Protein AF-A0A2P1G3V6-F1 (afdb_monomer_lite)

pLDDT: mean 89.02, std 8.08, range [45.91, 98.12]

Structure (mmCIF, N/CA/C/O backbone):
data_AF-A0A2P1G3V6-F1
#
_entry.id   AF-A0A2P1G3V6-F1
#
loop_
_atom_site.group_PDB
_atom_site.id
_atom_site.type_symbol
_atom_site.label_atom_id
_atom_site.label_alt_id
_atom_site.label_comp_id
_atom_site.label_asym_id
_atom_site.label_entity_id
_atom_site.label_seq_id
_atom_site.pdbx_PDB_ins_code
_atom_site.Cartn_x
_atom_site.Cartn_y
_atom_site.Cartn_z
_atom_site.occupancy
_atom_site.B_iso_or_equiv
_atom_site.auth_seq_id
_atom_site.auth_comp_id
_atom_site.auth_asym_id
_atom_site.auth_atom_id
_atom_site.pdbx_PDB_model_num
ATOM 1 N N . MET A 1 1 ? 56.027 1.140 -103.037 1.00 59.03 1 MET A N 1
ATOM 2 C CA . MET A 1 1 ? 54.979 0.484 -102.219 1.00 59.03 1 MET A CA 1
ATOM 3 C C . MET A 1 1 ? 53.711 0.376 -103.054 1.00 59.03 1 MET A C 1
ATOM 5 O O . MET A 1 1 ? 53.294 1.382 -103.614 1.00 59.03 1 MET A O 1
ATOM 9 N N . ASN A 1 2 ? 53.133 -0.820 -103.207 1.00 71.44 2 ASN A N 1
ATOM 10 C CA . ASN A 1 2 ? 51.917 -0.995 -104.017 1.00 71.44 2 ASN A CA 1
ATOM 11 C C . ASN A 1 2 ? 50.700 -0.367 -103.308 1.00 71.44 2 ASN A C 1
ATOM 13 O O . ASN A 1 2 ? 50.613 -0.445 -102.085 1.00 71.44 2 ASN A O 1
ATOM 17 N N . LYS A 1 3 ? 49.736 0.209 -104.049 1.00 76.38 3 LYS A N 1
ATOM 18 C CA . LYS A 1 3 ? 48.528 0.864 -103.480 1.00 76.38 3 LYS A CA 1
ATOM 19 C C . LYS A 1 3 ? 47.815 0.010 -102.417 1.00 76.38 3 LYS A C 1
ATOM 21 O O . LYS A 1 3 ? 47.350 0.547 -101.419 1.00 76.38 3 LYS A O 1
ATOM 26 N N . LYS A 1 4 ? 47.793 -1.319 -102.592 1.00 76.62 4 LYS A N 1
ATOM 27 C CA . LYS A 1 4 ? 47.263 -2.273 -101.599 1.00 76.62 4 LYS A CA 1
ATOM 28 C C . LYS A 1 4 ? 48.031 -2.260 -100.271 1.00 76.62 4 LYS A C 1
ATOM 30 O O . LYS A 1 4 ? 47.403 -2.234 -99.224 1.00 76.62 4 LYS A O 1
ATOM 35 N N . GLN A 1 5 ? 49.365 -2.238 -100.297 1.00 77.44 5 GLN A N 1
ATOM 36 C CA . GLN A 1 5 ? 50.190 -2.208 -99.080 1.00 77.44 5 GLN A CA 1
ATOM 37 C C . GLN A 1 5 ? 50.026 -0.894 -98.306 1.00 77.44 5 GLN A C 1
ATOM 39 O O . GLN A 1 5 ? 49.957 -0.917 -97.083 1.00 77.44 5 GLN A O 1
ATOM 44 N N . PHE A 1 6 ? 49.895 0.238 -99.006 1.00 79.62 6 PHE A N 1
ATOM 45 C CA . PHE A 1 6 ? 49.638 1.532 -98.366 1.00 79.62 6 PHE A CA 1
ATOM 46 C C . PHE A 1 6 ? 48.262 1.580 -97.688 1.00 79.62 6 PHE A C 1
ATOM 48 O O . PHE A 1 6 ? 48.137 2.037 -96.558 1.00 79.62 6 PHE A O 1
ATOM 55 N N . MET A 1 7 ? 47.237 1.049 -98.360 1.00 82.69 7 MET A N 1
ATOM 56 C CA . MET A 1 7 ? 45.875 0.972 -97.831 1.00 82.69 7 MET A CA 1
ATOM 57 C C . MET A 1 7 ? 45.788 0.057 -96.600 1.00 82.69 7 MET A C 1
ATOM 59 O O . MET A 1 7 ? 45.161 0.428 -95.615 1.00 82.69 7 MET A O 1
ATOM 63 N N . ILE A 1 8 ? 46.477 -1.092 -96.620 1.00 84.81 8 ILE A N 1
ATOM 64 C CA . ILE A 1 8 ? 46.590 -1.989 -95.458 1.00 84.81 8 ILE A CA 1
ATOM 65 C C . ILE A 1 8 ? 47.252 -1.265 -94.281 1.00 84.81 8 ILE A C 1
ATOM 67 O O . ILE A 1 8 ? 46.756 -1.350 -93.164 1.00 84.81 8 ILE A O 1
ATOM 71 N N . LEU A 1 9 ? 48.326 -0.507 -94.522 1.00 85.44 9 LEU A N 1
ATOM 72 C CA . LEU A 1 9 ? 49.041 0.211 -93.466 1.00 85.44 9 LEU A CA 1
ATOM 73 C C . LEU A 1 9 ? 48.168 1.302 -92.820 1.00 85.44 9 LEU A C 1
ATOM 75 O O . LEU A 1 9 ? 48.135 1.404 -91.597 1.00 85.44 9 LEU A O 1
ATOM 79 N N . ILE A 1 10 ? 47.394 2.050 -93.615 1.00 85.88 10 ILE A N 1
ATOM 80 C CA . ILE A 1 10 ? 46.415 3.029 -93.106 1.00 85.88 10 ILE A CA 1
ATOM 81 C C . ILE A 1 10 ? 45.328 2.342 -92.269 1.00 85.88 10 ILE A C 1
ATOM 83 O O . ILE A 1 10 ? 45.012 2.811 -91.178 1.00 85.88 10 ILE A O 1
ATOM 87 N N . ILE A 1 11 ? 44.784 1.217 -92.742 1.00 86.69 11 ILE A N 1
ATOM 88 C CA . ILE A 1 11 ? 43.773 0.444 -92.006 1.00 86.69 11 ILE A CA 1
ATOM 89 C C . ILE A 1 11 ? 44.347 -0.070 -90.679 1.00 86.69 11 ILE A C 1
ATOM 91 O O . ILE A 1 11 ? 43.691 0.055 -89.649 1.00 86.69 11 ILE A O 1
ATOM 95 N N . CYS A 1 12 ? 45.579 -0.584 -90.665 1.00 87.00 12 CYS A N 1
ATOM 96 C CA . CYS A 1 12 ? 46.244 -1.026 -89.439 1.00 87.00 12 CYS A CA 1
ATOM 97 C C . CYS A 1 12 ? 46.437 0.122 -88.438 1.00 87.00 12 CYS A C 1
ATOM 99 O O . CYS A 1 12 ? 46.143 -0.055 -87.259 1.00 87.00 12 CYS A O 1
ATOM 101 N N . VAL A 1 13 ? 46.877 1.303 -88.888 1.00 87.88 13 VAL A N 1
ATOM 102 C CA . VAL A 1 13 ? 47.040 2.481 -88.015 1.00 87.88 13 VAL A CA 1
ATOM 103 C C . VAL A 1 13 ? 45.695 2.936 -87.442 1.00 87.88 13 VAL A C 1
ATOM 105 O O . VAL A 1 13 ? 45.606 3.214 -86.247 1.00 87.88 13 VAL A O 1
ATOM 108 N N . LEU A 1 14 ? 44.637 2.956 -88.258 1.00 88.94 14 LEU A N 1
ATOM 109 C CA . LEU A 1 14 ? 43.286 3.297 -87.803 1.00 88.94 14 LEU A CA 1
ATOM 110 C C . LEU A 1 14 ? 42.746 2.281 -86.790 1.00 88.94 14 LEU A C 1
ATOM 112 O O . LEU A 1 14 ? 42.188 2.685 -85.775 1.00 88.94 14 LEU A O 1
ATOM 116 N N . LEU A 1 15 ? 42.951 0.980 -87.017 1.00 90.00 15 LEU A N 1
ATOM 117 C CA . LEU A 1 15 ? 42.546 -0.070 -86.077 1.00 90.00 15 LEU A CA 1
ATOM 118 C C . LEU A 1 15 ? 43.289 0.035 -84.741 1.00 90.00 15 LEU A C 1
ATOM 120 O O . LEU A 1 15 ? 42.669 -0.110 -83.690 1.00 90.00 15 LEU A O 1
ATOM 124 N N . ILE A 1 16 ? 44.590 0.339 -84.767 1.00 90.44 16 ILE A N 1
ATOM 125 C CA . ILE A 1 16 ? 45.380 0.566 -83.550 1.00 90.44 16 ILE A CA 1
ATOM 126 C C . ILE A 1 16 ? 44.858 1.796 -82.799 1.00 90.44 16 ILE A C 1
ATOM 128 O O . ILE A 1 16 ? 44.636 1.719 -81.593 1.00 90.44 16 ILE A O 1
ATOM 132 N N . ALA A 1 17 ? 44.600 2.909 -83.491 1.00 88.75 17 ALA A N 1
ATOM 133 C CA . ALA A 1 17 ? 44.045 4.111 -82.869 1.00 88.75 17 ALA A CA 1
ATOM 134 C C . ALA A 1 17 ? 42.671 3.841 -82.224 1.00 88.75 17 ALA A C 1
ATOM 136 O O . ALA A 1 17 ? 42.420 4.260 -81.095 1.00 88.75 17 ALA A O 1
ATOM 137 N N . LEU A 1 18 ? 41.809 3.079 -82.901 1.00 91.44 18 LEU A N 1
ATOM 138 C CA . LEU A 1 18 ? 40.478 2.711 -82.411 1.00 91.44 18 LEU A CA 1
ATOM 139 C C . LEU A 1 18 ? 40.554 1.769 -81.199 1.00 91.44 18 LEU A C 1
ATOM 141 O O . LEU A 1 18 ? 39.785 1.924 -80.249 1.00 91.44 18 LEU A O 1
ATOM 145 N N . ALA A 1 19 ? 41.525 0.852 -81.182 1.00 88.44 19 ALA A N 1
ATOM 146 C CA . ALA A 1 19 ? 41.808 -0.010 -80.037 1.00 88.44 19 ALA A CA 1
ATOM 147 C C . ALA A 1 19 ? 42.327 0.784 -78.826 1.00 88.44 19 ALA A C 1
ATOM 149 O O . ALA A 1 19 ? 41.887 0.534 -77.706 1.00 88.44 19 ALA A O 1
ATOM 150 N N . VAL A 1 20 ? 43.201 1.777 -79.036 1.00 89.75 20 VAL A N 1
ATOM 151 C CA . VAL A 1 20 ? 43.707 2.654 -77.963 1.00 89.75 20 VAL A CA 1
ATOM 152 C C . VAL A 1 20 ? 42.578 3.488 -77.353 1.00 89.75 20 VAL A C 1
ATOM 154 O O . VAL A 1 20 ? 42.447 3.528 -76.132 1.00 89.75 20 VAL A O 1
ATOM 157 N N . VAL A 1 21 ? 41.723 4.104 -78.176 1.00 89.50 21 VAL A N 1
ATOM 158 C CA . VAL A 1 21 ? 40.559 4.871 -77.692 1.00 89.50 21 VAL A CA 1
ATOM 159 C C . VAL A 1 21 ? 39.588 3.967 -76.930 1.00 89.50 21 VAL A C 1
ATOM 161 O O . VAL A 1 21 ? 39.141 4.319 -75.839 1.00 89.50 21 VAL A O 1
ATOM 164 N N . SER A 1 22 ? 39.320 2.770 -77.459 1.00 87.81 22 SER A N 1
ATOM 165 C CA . SER A 1 22 ? 38.458 1.780 -76.800 1.00 87.81 22 SER A CA 1
ATOM 166 C C . SER A 1 22 ? 39.035 1.334 -75.453 1.00 87.81 22 SER A C 1
ATOM 168 O O . SER A 1 22 ? 38.303 1.239 -74.473 1.00 87.81 22 SER A O 1
ATOM 170 N N . PHE A 1 23 ? 40.352 1.128 -75.364 1.00 90.56 23 PHE A N 1
ATOM 171 C CA . PHE A 1 23 ? 41.031 0.777 -74.115 1.00 90.56 23 PHE A CA 1
ATOM 172 C C . PHE A 1 23 ? 40.944 1.894 -73.066 1.00 90.56 23 PHE A C 1
ATOM 174 O O . PHE A 1 23 ? 40.672 1.621 -71.897 1.00 90.56 23 PHE A O 1
ATOM 181 N N . VAL A 1 24 ? 41.124 3.156 -73.472 1.00 88.19 24 VAL A N 1
ATOM 182 C CA . VAL A 1 24 ? 40.957 4.316 -72.577 1.00 88.19 24 VAL A CA 1
ATOM 183 C C . VAL A 1 24 ? 39.522 4.396 -72.053 1.00 88.19 24 VAL A C 1
ATOM 185 O O . VAL A 1 24 ? 39.325 4.582 -70.851 1.00 88.19 24 VAL A O 1
ATOM 188 N N . TYR A 1 25 ? 38.528 4.183 -72.918 1.00 89.75 25 TYR A N 1
ATOM 189 C CA . TYR A 1 25 ? 37.117 4.180 -72.533 1.00 89.75 25 TYR A CA 1
ATOM 190 C C . TYR A 1 25 ? 36.774 3.031 -71.568 1.00 89.75 25 TYR A C 1
ATOM 192 O O . TYR A 1 25 ? 36.118 3.243 -70.546 1.00 89.75 25 TYR A O 1
ATOM 200 N N . ILE A 1 26 ? 37.280 1.819 -71.827 1.00 87.19 26 ILE A N 1
ATOM 201 C CA . ILE A 1 26 ? 37.132 0.660 -70.928 1.00 87.19 26 ILE A CA 1
ATOM 202 C C . ILE A 1 26 ? 37.775 0.942 -69.563 1.00 87.19 26 ILE A C 1
ATOM 204 O O . ILE A 1 26 ? 37.210 0.628 -68.518 1.00 87.19 26 ILE A O 1
ATOM 208 N N . ARG A 1 27 ? 38.949 1.580 -69.539 1.00 89.62 27 ARG A N 1
ATOM 209 C CA . ARG A 1 27 ? 39.617 1.933 -68.282 1.00 89.62 27 ARG A CA 1
ATOM 210 C C . ARG A 1 27 ? 38.824 2.968 -67.480 1.00 89.62 27 ARG A C 1
ATOM 212 O O . ARG A 1 27 ? 38.681 2.801 -66.27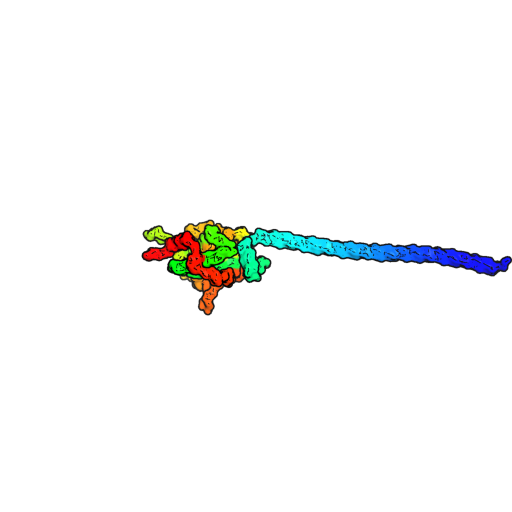4 1.00 89.62 27 ARG A O 1
ATOM 219 N N . GLN A 1 28 ? 38.302 4.010 -68.129 1.00 89.50 28 GLN A N 1
ATOM 220 C CA . GLN A 1 28 ? 37.469 5.021 -67.465 1.00 89.50 28 GLN A CA 1
ATOM 221 C C . GLN A 1 28 ? 36.165 4.429 -66.920 1.00 89.50 28 GLN A C 1
ATOM 223 O O . GLN A 1 28 ? 35.790 4.717 -65.788 1.00 89.50 28 GLN A O 1
ATOM 228 N N . THR A 1 29 ? 35.498 3.569 -67.689 1.00 89.50 29 THR A N 1
ATOM 229 C CA . THR A 1 29 ? 34.266 2.901 -67.240 1.00 89.50 29 THR A CA 1
ATOM 230 C C . THR A 1 29 ? 34.516 1.962 -66.061 1.00 89.50 29 THR A C 1
ATOM 232 O O . THR A 1 29 ? 33.745 1.987 -65.106 1.00 89.50 29 THR A O 1
ATOM 235 N N . ASN A 1 30 ? 35.621 1.210 -66.055 1.00 90.50 30 ASN A N 1
ATOM 236 C CA . ASN A 1 30 ? 35.999 0.381 -64.905 1.00 90.50 30 ASN A CA 1
ATOM 237 C C . ASN A 1 30 ? 36.246 1.211 -63.633 1.00 90.50 30 ASN A C 1
ATOM 239 O O . ASN A 1 30 ? 35.774 0.822 -62.567 1.00 90.50 30 ASN A O 1
ATOM 243 N N . LEU A 1 31 ? 36.914 2.366 -63.746 1.00 92.19 31 LEU A N 1
ATOM 244 C CA . LEU A 1 31 ? 37.128 3.276 -62.611 1.00 92.19 31 LEU A CA 1
ATOM 245 C C . LEU A 1 31 ? 35.801 3.803 -62.044 1.00 92.19 31 LEU A C 1
ATOM 247 O O . LEU A 1 31 ? 35.588 3.754 -60.836 1.00 92.19 31 LEU A O 1
ATOM 251 N N . LEU A 1 32 ? 34.874 4.225 -62.910 1.00 92.25 32 LEU A N 1
ATOM 252 C CA . LEU A 1 32 ? 33.542 4.678 -62.488 1.00 92.25 32 LEU A CA 1
ATOM 253 C C . LEU A 1 32 ? 32.736 3.562 -61.807 1.00 92.25 32 LEU A C 1
ATOM 255 O O . LEU A 1 32 ? 32.014 3.814 -60.845 1.00 92.25 32 LEU A O 1
ATOM 259 N N . ILE A 1 33 ? 32.865 2.319 -62.279 1.00 91.75 33 ILE A N 1
ATOM 260 C CA . ILE A 1 33 ? 32.217 1.157 -61.657 1.00 91.75 33 ILE A CA 1
ATOM 261 C C . ILE A 1 33 ? 32.789 0.894 -60.256 1.00 91.75 33 ILE A C 1
ATOM 263 O O . ILE A 1 33 ? 32.031 0.566 -59.343 1.00 91.75 33 ILE A O 1
ATOM 267 N N . GLU A 1 34 ? 34.104 1.018 -60.065 1.00 93.12 34 GLU A N 1
ATOM 268 C CA . GLU A 1 34 ? 34.738 0.874 -58.748 1.00 93.12 34 GLU A CA 1
ATOM 269 C C . GLU A 1 34 ? 34.303 1.980 -57.779 1.00 93.12 34 GLU A C 1
ATOM 271 O O . GLU A 1 34 ? 33.945 1.685 -56.636 1.00 93.12 34 GLU A O 1
ATOM 276 N N . GLU A 1 35 ? 34.246 3.232 -58.238 1.00 93.44 35 GLU A N 1
ATOM 277 C CA . GLU A 1 35 ? 33.738 4.354 -57.443 1.00 93.44 35 GLU A CA 1
ATOM 278 C C . GLU A 1 35 ? 32.268 4.163 -57.065 1.00 93.44 35 GLU A C 1
ATOM 280 O O . GLU A 1 35 ? 31.918 4.322 -55.897 1.00 93.44 35 GLU A O 1
ATOM 285 N N . ALA A 1 36 ? 31.418 3.728 -57.999 1.00 93.25 36 ALA A N 1
ATOM 286 C CA . ALA A 1 36 ? 30.013 3.441 -57.719 1.00 93.25 36 ALA A CA 1
ATOM 287 C C . ALA A 1 36 ? 29.844 2.332 -56.665 1.00 93.25 36 ALA A C 1
ATOM 289 O O . ALA A 1 36 ? 28.994 2.442 -55.780 1.00 93.25 36 ALA A O 1
ATOM 290 N N . ARG A 1 37 ? 30.678 1.280 -56.704 1.00 93.69 37 ARG A N 1
ATOM 291 C CA . ARG A 1 37 ? 30.687 0.242 -55.655 1.00 93.69 37 ARG A CA 1
ATOM 292 C C . ARG A 1 37 ? 31.122 0.806 -54.307 1.00 93.69 37 ARG A C 1
ATOM 294 O O . ARG A 1 37 ? 30.524 0.458 -53.294 1.00 93.69 37 ARG A O 1
ATOM 301 N N . ARG A 1 38 ? 32.142 1.668 -54.289 1.00 95.31 38 ARG A N 1
ATOM 302 C CA . ARG A 1 38 ? 32.634 2.302 -53.061 1.00 95.31 38 ARG A CA 1
ATOM 303 C C . ARG A 1 38 ? 31.595 3.241 -52.452 1.00 95.31 38 ARG A C 1
ATOM 305 O O . ARG A 1 38 ? 31.403 3.201 -51.244 1.00 95.31 38 ARG A O 1
ATOM 312 N N . ILE A 1 39 ? 30.910 4.037 -53.273 1.00 94.81 39 ILE A N 1
ATOM 313 C CA . ILE A 1 39 ? 29.811 4.908 -52.837 1.00 94.81 39 ILE A CA 1
ATOM 314 C C . ILE A 1 39 ? 28.697 4.060 -52.233 1.00 94.81 39 ILE A C 1
ATOM 316 O O . ILE A 1 39 ? 28.311 4.304 -51.097 1.00 94.81 39 ILE A O 1
ATOM 320 N N . LYS A 1 40 ? 28.261 3.004 -52.931 1.00 95.25 40 LYS A N 1
ATOM 321 C CA . LYS A 1 40 ? 27.231 2.096 -52.418 1.00 95.25 40 LYS A CA 1
ATOM 322 C C . LYS A 1 40 ? 27.622 1.474 -51.072 1.00 95.25 40 LYS A C 1
ATOM 324 O O . LYS A 1 40 ? 26.806 1.434 -50.162 1.00 95.25 40 LYS A O 1
ATOM 329 N N . TYR A 1 41 ? 28.872 1.032 -50.933 1.00 95.19 41 TYR A N 1
ATOM 330 C CA . TYR A 1 41 ? 29.387 0.500 -49.670 1.00 95.19 41 TYR A CA 1
ATOM 331 C C . TYR A 1 41 ? 29.329 1.537 -48.537 1.00 95.19 41 TYR A C 1
ATOM 333 O O . TYR A 1 41 ? 28.903 1.221 -47.431 1.00 95.19 41 TYR A O 1
ATOM 341 N N . LEU A 1 42 ? 29.725 2.784 -48.809 1.00 95.25 42 LEU A N 1
ATOM 342 C CA . LEU A 1 42 ? 29.663 3.867 -47.824 1.00 95.25 42 LEU A CA 1
ATOM 343 C C . LEU A 1 42 ? 28.219 4.239 -47.461 1.00 95.25 42 LEU A C 1
ATOM 345 O O . LEU A 1 42 ? 27.943 4.491 -46.294 1.00 95.25 42 LEU A O 1
ATOM 349 N N . GLU A 1 43 ? 27.298 4.239 -48.427 1.00 95.44 43 GLU A N 1
ATOM 350 C CA . GLU A 1 43 ? 25.865 4.441 -48.178 1.00 95.44 43 GLU A CA 1
ATOM 351 C C . GLU A 1 43 ? 25.280 3.332 -47.297 1.00 95.44 43 GLU A C 1
ATOM 353 O O . GLU A 1 43 ? 24.481 3.612 -46.406 1.00 95.44 43 GLU A O 1
ATOM 358 N N . ASP A 1 44 ? 25.679 2.077 -47.520 1.00 95.25 44 ASP A N 1
ATOM 359 C CA . ASP A 1 44 ? 25.265 0.946 -46.689 1.00 95.25 44 ASP A CA 1
ATOM 360 C C . ASP A 1 44 ? 25.779 1.096 -45.247 1.00 95.25 44 ASP A C 1
ATOM 362 O O . ASP A 1 44 ? 24.989 0.973 -44.312 1.00 95.25 44 ASP A O 1
ATOM 366 N N . GLN A 1 45 ? 27.052 1.466 -45.062 1.00 95.44 45 GLN A N 1
ATOM 367 C CA . GLN A 1 45 ? 27.618 1.728 -43.731 1.00 95.44 45 GLN A CA 1
ATOM 368 C C . GLN A 1 45 ? 26.947 2.912 -43.024 1.00 95.44 45 GLN A C 1
ATOM 370 O O . GLN A 1 45 ? 26.703 2.859 -41.818 1.00 95.44 45 GLN A O 1
ATOM 375 N N . LEU A 1 46 ? 26.634 3.983 -43.761 1.00 95.50 46 LEU A N 1
ATOM 376 C CA . LEU A 1 46 ? 25.937 5.143 -43.209 1.00 95.50 46 LEU A CA 1
ATOM 377 C C . LEU A 1 46 ? 24.531 4.752 -42.735 1.00 95.50 46 LEU A C 1
ATOM 379 O O . LEU A 1 46 ? 24.154 5.091 -41.617 1.00 95.50 46 LEU A O 1
ATOM 383 N N . ARG A 1 47 ? 23.791 3.975 -43.538 1.00 94.81 47 ARG A N 1
ATOM 384 C CA . ARG A 1 47 ? 22.463 3.462 -43.167 1.00 94.81 47 ARG A CA 1
ATOM 385 C C . ARG A 1 47 ? 22.501 2.572 -41.930 1.00 94.81 47 ARG A C 1
ATOM 387 O O . ARG A 1 47 ? 21.595 2.644 -41.106 1.00 94.81 47 ARG A O 1
ATOM 394 N N . GLU A 1 48 ? 23.511 1.718 -41.812 1.00 94.56 48 GLU A N 1
ATOM 395 C CA . GLU A 1 48 ? 23.703 0.864 -40.637 1.00 94.56 48 GLU A CA 1
ATOM 396 C C . GLU A 1 48 ? 23.990 1.707 -39.388 1.00 94.56 48 GLU A C 1
ATOM 398 O O . GLU A 1 48 ? 23.301 1.570 -38.381 1.00 94.56 48 GLU A O 1
ATOM 403 N N . THR A 1 49 ? 24.888 2.687 -39.502 1.00 94.75 49 THR A N 1
ATOM 404 C CA . THR A 1 49 ? 25.207 3.627 -38.414 1.00 94.75 49 THR A CA 1
ATOM 405 C C . THR A 1 49 ? 23.984 4.447 -37.982 1.00 94.75 49 THR A C 1
ATOM 407 O O . THR A 1 49 ? 23.760 4.672 -36.793 1.00 94.75 49 THR A O 1
ATOM 410 N N . GLU A 1 50 ? 23.166 4.907 -38.934 1.00 95.00 50 GLU A N 1
ATOM 411 C CA . GLU A 1 50 ? 21.921 5.629 -38.644 1.00 95.00 50 GLU A CA 1
ATOM 412 C C . GLU A 1 50 ? 20.899 4.746 -37.921 1.00 95.00 50 GLU A C 1
ATOM 414 O O . GLU A 1 50 ? 20.226 5.222 -37.006 1.00 95.00 50 GLU A O 1
ATOM 419 N N . ARG A 1 51 ? 20.799 3.460 -38.285 1.00 94.19 51 ARG A N 1
ATOM 420 C CA . ARG A 1 51 ? 19.938 2.497 -37.583 1.00 94.19 51 ARG A CA 1
ATOM 421 C C . ARG A 1 51 ? 20.394 2.282 -36.148 1.00 94.19 51 ARG A C 1
ATOM 423 O O . ARG A 1 51 ? 19.581 2.465 -35.249 1.00 94.19 51 ARG A O 1
ATOM 430 N N . GLU A 1 52 ? 21.673 1.989 -35.931 1.00 93.69 52 GLU A N 1
ATOM 431 C CA . GLU A 1 52 ? 22.231 1.817 -34.583 1.00 93.69 52 GLU A CA 1
ATOM 432 C C . GLU A 1 52 ? 22.002 3.064 -33.721 1.00 93.69 52 GLU A C 1
ATOM 434 O O . GLU A 1 52 ? 21.582 2.976 -32.567 1.00 93.69 52 GLU A O 1
ATOM 439 N N . LYS A 1 53 ? 22.216 4.255 -34.292 1.00 94.62 53 LYS A N 1
ATOM 440 C CA . LYS A 1 53 ? 21.963 5.517 -33.594 1.00 94.62 53 LYS A CA 1
ATOM 441 C C . LYS A 1 53 ? 20.491 5.667 -33.203 1.00 94.62 53 LYS A C 1
ATOM 443 O O . LYS A 1 53 ? 20.216 6.066 -32.072 1.00 94.62 53 LYS A O 1
ATOM 448 N N . ASN A 1 54 ? 19.565 5.348 -34.107 1.00 93.94 54 ASN A N 1
ATOM 449 C CA . ASN A 1 54 ? 18.130 5.418 -33.832 1.00 93.94 54 ASN A CA 1
ATOM 450 C C . ASN A 1 54 ? 17.714 4.417 -32.747 1.00 93.94 54 ASN A C 1
ATOM 452 O O . ASN A 1 54 ? 16.976 4.796 -31.843 1.00 93.94 54 ASN A O 1
ATOM 456 N N . GLU A 1 55 ? 18.225 3.184 -32.785 1.00 93.50 55 GLU A N 1
ATOM 457 C CA . GLU A 1 55 ? 17.959 2.162 -31.763 1.00 93.50 55 GLU A CA 1
ATOM 458 C C . GLU A 1 55 ? 18.452 2.606 -30.379 1.00 93.50 55 GLU A C 1
ATOM 460 O O . GLU A 1 55 ? 17.725 2.497 -29.390 1.00 93.50 55 GLU A O 1
ATOM 465 N N . ILE A 1 56 ? 19.655 3.185 -30.301 1.00 92.25 56 ILE A N 1
ATOM 466 C CA . ILE A 1 56 ? 20.195 3.748 -29.056 1.00 92.25 56 ILE A CA 1
ATOM 467 C C . ILE A 1 56 ? 19.337 4.922 -28.565 1.00 92.25 56 ILE A C 1
ATOM 469 O O . ILE A 1 56 ? 19.093 5.054 -27.366 1.00 92.25 56 ILE A O 1
ATOM 473 N N . GLU A 1 57 ? 18.888 5.801 -29.461 1.00 91.88 57 GLU A N 1
ATOM 474 C CA . GLU A 1 57 ? 18.057 6.955 -29.104 1.00 91.88 57 GLU A CA 1
ATOM 475 C C . GLU A 1 57 ? 16.642 6.545 -28.664 1.00 91.88 57 GLU A C 1
ATOM 477 O O . GLU A 1 57 ? 16.058 7.175 -27.781 1.00 91.88 57 GLU A O 1
ATOM 482 N N . GLU A 1 58 ? 16.079 5.485 -29.242 1.00 90.12 58 GLU A N 1
ATOM 483 C CA . GLU A 1 58 ? 14.824 4.883 -28.785 1.00 90.12 58 GLU A CA 1
ATOM 484 C C . GLU A 1 58 ? 14.975 4.212 -27.420 1.00 90.12 58 GLU A C 1
ATOM 486 O O . GLU A 1 58 ? 14.132 4.431 -26.550 1.00 90.12 58 GLU A O 1
ATOM 491 N N . ALA A 1 59 ? 16.058 3.459 -27.199 1.00 86.12 59 ALA A N 1
ATOM 492 C CA . ALA A 1 59 ? 16.357 2.859 -25.902 1.00 86.12 59 ALA A CA 1
ATOM 493 C C . ALA A 1 59 ? 16.496 3.932 -24.812 1.00 86.12 59 ALA A C 1
ATOM 495 O O . ALA A 1 59 ? 15.818 3.851 -23.794 1.00 86.12 59 ALA A O 1
ATOM 496 N N . LYS A 1 60 ? 17.256 5.005 -25.074 1.00 87.00 60 LYS A N 1
ATOM 497 C CA . LYS A 1 60 ? 17.384 6.144 -24.147 1.00 87.00 60 LYS A CA 1
ATOM 498 C C . LYS A 1 60 ? 16.044 6.801 -23.834 1.00 87.00 60 LYS A C 1
ATOM 500 O O . LYS A 1 60 ? 15.741 7.038 -22.673 1.00 87.00 60 LYS A O 1
ATOM 505 N N . ARG A 1 61 ? 15.217 7.064 -24.853 1.00 83.50 61 ARG A N 1
ATOM 506 C CA . ARG A 1 61 ? 13.877 7.644 -24.653 1.00 83.50 61 ARG A CA 1
ATOM 507 C C . ARG A 1 61 ? 12.959 6.732 -23.846 1.00 83.50 61 ARG A C 1
ATOM 509 O O . ARG A 1 61 ? 12.074 7.222 -23.150 1.00 83.50 61 ARG A O 1
ATOM 516 N N . LYS A 1 62 ? 13.114 5.416 -23.983 1.00 79.69 62 LYS A N 1
ATOM 517 C CA . LYS A 1 62 ? 12.363 4.436 -23.202 1.00 79.69 62 LYS A CA 1
ATOM 518 C C . LYS A 1 62 ? 12.837 4.410 -21.751 1.00 79.69 62 LYS A C 1
ATOM 520 O O . LYS A 1 62 ? 11.992 4.472 -20.868 1.00 79.69 62 LYS A O 1
ATOM 525 N N . ASP A 1 63 ? 14.146 4.402 -21.524 1.00 76.69 63 ASP A N 1
ATOM 526 C CA . ASP A 1 63 ? 14.734 4.448 -20.183 1.00 76.69 63 ASP A CA 1
ATOM 527 C C . ASP A 1 63 ? 14.341 5.741 -19.449 1.00 76.69 63 ASP A C 1
ATOM 529 O O . ASP A 1 63 ? 13.883 5.685 -18.315 1.00 76.69 63 ASP A O 1
ATOM 533 N N . GLU A 1 64 ? 14.396 6.900 -20.118 1.00 76.62 64 GLU A N 1
ATOM 534 C CA . GLU A 1 64 ? 13.954 8.183 -19.547 1.00 76.62 64 GLU A CA 1
ATOM 535 C C . GLU A 1 64 ? 12.470 8.171 -19.149 1.00 76.62 64 GLU A C 1
ATOM 537 O O . GLU A 1 64 ? 12.100 8.697 -18.098 1.00 76.62 64 GLU A O 1
ATOM 542 N N . LYS A 1 65 ? 11.609 7.550 -19.965 1.00 75.50 65 LYS A N 1
ATOM 543 C CA . LYS A 1 65 ? 10.183 7.398 -19.643 1.00 75.50 65 LYS A CA 1
ATOM 544 C C . LYS A 1 65 ? 9.954 6.448 -18.472 1.00 75.50 65 LYS A C 1
ATOM 546 O O . LYS A 1 65 ? 9.152 6.775 -17.600 1.00 75.50 65 LYS A O 1
ATOM 551 N N . ASP A 1 66 ? 10.642 5.310 -18.443 1.00 73.69 66 ASP A N 1
ATOM 552 C CA . ASP A 1 66 ? 10.559 4.347 -17.340 1.00 73.69 66 ASP A CA 1
ATOM 553 C C . ASP A 1 66 ? 11.066 4.997 -16.023 1.00 73.69 66 ASP A C 1
ATOM 555 O O . ASP A 1 66 ? 10.469 4.806 -14.958 1.00 73.69 66 ASP A O 1
ATOM 559 N N . ASP A 1 67 ? 12.093 5.854 -16.086 1.00 73.19 67 ASP A N 1
ATOM 560 C CA . ASP A 1 67 ? 12.604 6.641 -14.954 1.00 73.19 67 ASP A CA 1
ATOM 561 C C . ASP A 1 67 ? 11.613 7.717 -1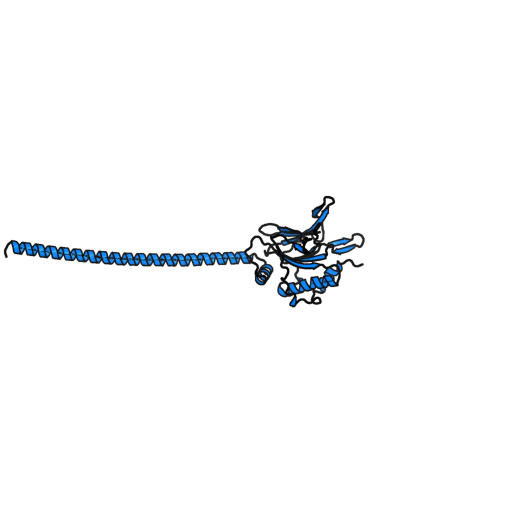4.474 1.00 73.19 67 ASP A C 1
ATOM 563 O O . ASP A 1 67 ? 11.441 7.924 -13.271 1.00 73.19 67 ASP A O 1
ATOM 567 N N . GLU A 1 68 ? 10.942 8.429 -15.381 1.00 75.31 68 GLU A N 1
ATOM 568 C CA . GLU A 1 68 ? 9.891 9.384 -15.007 1.00 75.31 68 GLU A CA 1
ATOM 569 C C . GLU A 1 68 ? 8.655 8.695 -14.419 1.00 75.31 68 GLU A C 1
ATOM 571 O O . GLU A 1 68 ? 8.061 9.195 -13.460 1.00 75.31 68 GLU A O 1
ATOM 576 N N . GLU A 1 69 ? 8.273 7.540 -14.958 1.00 72.25 69 GLU A N 1
ATOM 577 C CA . GLU A 1 69 ? 7.140 6.760 -14.471 1.00 72.25 69 GLU A CA 1
ATOM 578 C C . GLU A 1 69 ? 7.424 6.152 -13.092 1.00 72.25 69 GLU A C 1
ATOM 580 O O . GLU A 1 69 ? 6.592 6.260 -12.187 1.00 72.25 69 GLU A O 1
ATOM 585 N N . SER A 1 70 ? 8.625 5.607 -12.877 1.00 71.81 70 SER A N 1
ATOM 586 C CA . SER A 1 70 ? 9.034 5.070 -11.573 1.00 71.81 70 SER A CA 1
ATOM 587 C C . SER A 1 70 ? 9.061 6.143 -10.481 1.00 71.81 70 SER A C 1
ATOM 589 O O . SER A 1 70 ? 8.655 5.879 -9.347 1.00 71.81 70 SER A O 1
ATOM 591 N N . LYS A 1 71 ? 9.414 7.391 -10.823 1.00 82.25 71 LYS A N 1
ATOM 592 C CA . LYS A 1 71 ? 9.344 8.534 -9.898 1.00 82.25 71 LYS A CA 1
ATOM 593 C C . LYS A 1 71 ? 7.929 8.846 -9.424 1.00 82.25 71 LYS A C 1
ATOM 595 O O . LYS A 1 71 ? 7.803 9.553 -8.430 1.00 82.25 71 LYS A O 1
ATOM 600 N N . LYS A 1 72 ? 6.867 8.356 -10.069 1.00 88.56 72 LYS A N 1
ATOM 601 C CA . LYS A 1 72 ? 5.492 8.530 -9.570 1.00 88.56 72 LYS A CA 1
ATOM 602 C C . LYS A 1 72 ? 5.134 7.534 -8.472 1.00 88.56 72 LYS A C 1
ATOM 604 O O . LYS A 1 72 ? 4.207 7.788 -7.696 1.00 88.56 72 LYS A O 1
ATOM 609 N N . TYR A 1 73 ? 5.829 6.403 -8.409 1.00 91.00 73 TYR A N 1
ATOM 610 C CA . TYR A 1 73 ? 5.521 5.348 -7.459 1.00 91.00 73 TYR A CA 1
ATOM 611 C C . TYR A 1 73 ? 5.986 5.697 -6.046 1.00 91.00 73 TYR A C 1
ATOM 613 O O . TYR A 1 73 ? 6.917 6.470 -5.827 1.00 91.00 73 TYR A O 1
ATOM 621 N N . SER A 1 74 ? 5.263 5.153 -5.074 1.00 91.56 74 SER A N 1
ATOM 622 C CA . SER A 1 74 ? 5.657 5.166 -3.673 1.00 91.56 74 SER A CA 1
ATOM 623 C C . SER A 1 74 ? 6.907 4.304 -3.506 1.00 91.56 74 SER A C 1
ATOM 625 O O . SER A 1 74 ? 6.901 3.140 -3.906 1.00 91.56 74 SER A O 1
ATOM 627 N N . ASP A 1 75 ? 7.956 4.844 -2.883 1.00 91.69 75 ASP A N 1
ATOM 628 C CA . ASP A 1 75 ? 9.217 4.119 -2.661 1.00 91.69 75 ASP A CA 1
ATOM 629 C C . ASP A 1 75 ? 8.986 2.838 -1.844 1.00 91.69 75 ASP A C 1
ATOM 631 O O . ASP A 1 75 ? 9.551 1.785 -2.132 1.00 91.69 75 ASP A O 1
ATOM 635 N N . LEU A 1 76 ? 8.061 2.904 -0.881 1.00 92.31 76 LEU A N 1
ATOM 636 C CA . LEU A 1 76 ? 7.613 1.759 -0.093 1.00 92.31 76 LEU A CA 1
ATOM 637 C C . LEU A 1 76 ? 6.934 0.688 -0.960 1.00 92.31 76 LEU A C 1
ATOM 639 O O . LEU A 1 76 ? 7.199 -0.502 -0.799 1.00 92.31 76 LEU A O 1
ATOM 643 N N . TYR A 1 77 ? 6.064 1.100 -1.885 1.00 93.00 77 TYR A N 1
ATOM 644 C CA . TYR A 1 77 ? 5.396 0.164 -2.790 1.00 93.00 77 TYR A CA 1
ATOM 645 C C . TYR A 1 77 ? 6.409 -0.529 -3.705 1.00 93.00 77 TYR A C 1
ATOM 647 O O . TYR A 1 77 ? 6.313 -1.737 -3.904 1.00 93.00 77 TYR A O 1
ATOM 655 N N . VAL A 1 78 ? 7.391 0.220 -4.223 1.00 92.00 78 VAL A N 1
ATOM 656 C CA . VAL A 1 78 ? 8.484 -0.314 -5.051 1.00 92.00 78 VAL A CA 1
ATOM 657 C C . VAL A 1 78 ? 9.303 -1.339 -4.271 1.00 92.00 78 VAL A C 1
ATOM 659 O O . VAL A 1 78 ? 9.424 -2.478 -4.714 1.00 92.00 78 VAL A O 1
ATOM 662 N N . ALA A 1 79 ? 9.765 -0.989 -3.067 1.00 90.69 79 ALA A N 1
ATOM 663 C CA . ALA A 1 79 ? 10.554 -1.890 -2.229 1.00 90.69 79 ALA A CA 1
ATOM 664 C C . ALA A 1 79 ? 9.810 -3.197 -1.896 1.00 90.69 79 ALA A C 1
ATOM 666 O O . ALA A 1 79 ? 10.395 -4.283 -1.921 1.00 90.69 79 ALA A O 1
ATOM 667 N N . MET A 1 80 ? 8.508 -3.111 -1.607 1.00 91.62 80 MET A N 1
ATOM 668 C CA . MET A 1 80 ? 7.689 -4.298 -1.364 1.00 91.62 80 MET A CA 1
ATOM 669 C C . MET A 1 80 ? 7.447 -5.111 -2.635 1.00 91.62 80 MET A C 1
ATOM 671 O O . MET A 1 80 ? 7.514 -6.339 -2.585 1.00 91.62 80 MET A O 1
ATOM 675 N N . ALA A 1 81 ? 7.189 -4.458 -3.769 1.00 91.38 81 ALA A N 1
ATOM 676 C CA . ALA A 1 81 ? 6.984 -5.143 -5.039 1.00 91.38 81 ALA A CA 1
ATOM 677 C C . ALA A 1 81 ? 8.225 -5.942 -5.447 1.00 91.38 81 ALA A C 1
ATOM 679 O O . ALA A 1 81 ? 8.097 -7.120 -5.776 1.00 91.38 81 ALA A O 1
ATOM 680 N N . ASP A 1 82 ? 9.412 -5.347 -5.326 1.00 89.44 82 ASP A N 1
ATOM 681 C CA . ASP A 1 82 ? 10.682 -6.001 -5.639 1.00 89.44 82 ASP A CA 1
ATOM 682 C C . ASP A 1 82 ? 10.907 -7.240 -4.766 1.00 89.44 82 ASP A C 1
ATOM 684 O O . ASP A 1 82 ? 11.212 -8.321 -5.274 1.00 89.44 82 ASP A O 1
ATOM 688 N N . LYS A 1 83 ? 10.684 -7.124 -3.450 1.00 87.88 83 LYS A N 1
ATOM 689 C CA . LYS A 1 83 ? 10.848 -8.250 -2.518 1.00 87.88 83 LYS A CA 1
ATOM 690 C C . LYS A 1 83 ? 9.839 -9.376 -2.750 1.00 87.88 83 LYS A C 1
ATOM 692 O O . LYS A 1 83 ? 10.160 -10.539 -2.512 1.00 87.88 83 LYS A O 1
ATOM 697 N N . LEU A 1 84 ? 8.636 -9.044 -3.213 1.00 88.19 84 LE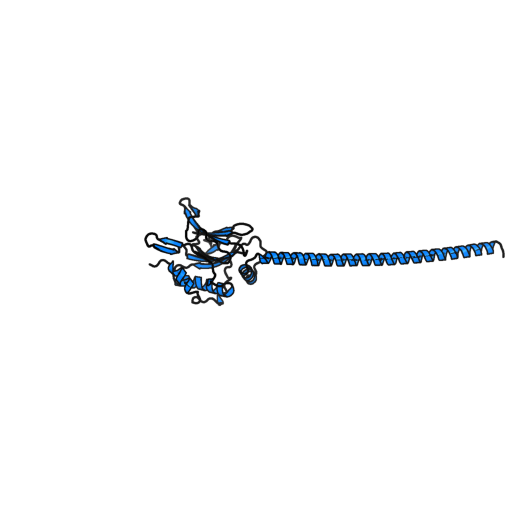U A N 1
ATOM 698 C CA . LEU A 1 84 ? 7.569 -10.006 -3.495 1.00 88.19 84 LEU A CA 1
ATOM 699 C C . LEU A 1 84 ? 7.580 -10.521 -4.946 1.00 88.19 84 LEU A C 1
ATOM 701 O O . LEU A 1 84 ? 6.766 -11.378 -5.285 1.00 88.19 84 LEU A O 1
ATOM 705 N N . GLY A 1 85 ? 8.472 -10.016 -5.807 1.00 88.31 85 GLY A N 1
ATOM 706 C CA . GLY A 1 85 ? 8.507 -10.360 -7.232 1.00 88.31 85 GLY A CA 1
ATOM 707 C C . GLY A 1 85 ? 7.280 -9.871 -8.014 1.00 88.31 85 GLY A C 1
ATOM 708 O O . GLY A 1 85 ? 6.882 -10.487 -9.003 1.00 88.31 85 GLY A O 1
ATOM 709 N N . ILE A 1 86 ? 6.648 -8.786 -7.563 1.00 88.75 86 ILE A N 1
ATOM 710 C CA . ILE A 1 86 ? 5.451 -8.197 -8.169 1.00 88.75 86 ILE A CA 1
ATOM 711 C C . ILE A 1 86 ? 5.856 -7.195 -9.257 1.00 88.75 86 ILE A C 1
ATOM 713 O O . ILE A 1 86 ? 6.694 -6.324 -9.047 1.00 88.75 86 ILE A O 1
ATOM 717 N N . SER A 1 87 ? 5.204 -7.261 -10.421 1.00 84.88 87 SER A N 1
ATOM 718 C CA . SER A 1 87 ? 5.442 -6.294 -11.498 1.00 84.88 87 SER A CA 1
ATOM 719 C C . SER A 1 87 ? 4.832 -4.921 -11.196 1.00 84.88 87 SER A C 1
ATOM 721 O O . SER A 1 87 ? 3.622 -4.797 -10.985 1.00 84.88 87 SER A O 1
ATOM 723 N N . LEU A 1 88 ? 5.657 -3.873 -11.283 1.00 83.25 88 LEU A N 1
ATOM 724 C CA . LEU A 1 88 ? 5.240 -2.469 -11.165 1.00 83.25 88 LEU A CA 1
ATOM 725 C C . LEU A 1 88 ? 4.435 -1.965 -12.375 1.00 83.25 88 LEU A C 1
ATOM 727 O O . LEU A 1 88 ? 3.617 -1.054 -12.238 1.00 83.25 88 LEU A O 1
ATOM 731 N N . LYS A 1 89 ? 4.625 -2.588 -13.546 1.00 78.00 89 LYS A N 1
ATOM 732 C CA . LYS A 1 89 ? 4.024 -2.180 -14.832 1.00 78.00 89 LYS A CA 1
ATOM 733 C C . LYS A 1 89 ? 2.551 -2.574 -14.977 1.00 78.00 89 LYS A C 1
ATOM 735 O O . LYS A 1 89 ? 1.939 -2.346 -16.011 1.00 78.00 89 LYS A O 1
ATOM 740 N N . SER A 1 90 ? 1.969 -3.205 -13.959 1.00 78.75 90 SER A N 1
ATOM 741 C CA . SER A 1 90 ? 0.538 -3.489 -13.956 1.00 78.75 90 SER A CA 1
ATOM 742 C C . SER A 1 90 ? -0.247 -2.216 -13.636 1.00 78.75 90 SER A C 1
ATOM 744 O O . SER A 1 90 ? -0.412 -1.862 -12.465 1.00 78.75 90 SER A O 1
ATOM 746 N N . ASP A 1 91 ? -0.795 -1.569 -14.661 1.00 70.75 91 ASP A N 1
ATOM 747 C CA . ASP A 1 91 ? -1.640 -0.368 -14.528 1.00 70.75 91 ASP A CA 1
ATOM 748 C C . ASP A 1 91 ? -2.942 -0.634 -13.766 1.00 70.75 91 ASP A C 1
ATOM 750 O O . ASP A 1 91 ? -3.510 0.256 -13.140 1.00 70.75 91 ASP A O 1
ATOM 754 N N . ARG A 1 92 ? -3.407 -1.889 -13.759 1.00 85.31 92 ARG A N 1
ATOM 755 C CA . ARG A 1 92 ? -4.619 -2.279 -13.028 1.00 85.31 92 ARG A CA 1
ATOM 756 C C . ARG A 1 92 ? -4.438 -2.214 -11.510 1.00 85.31 92 ARG A C 1
ATOM 758 O O . ARG A 1 92 ? -5.412 -2.037 -10.785 1.00 85.31 92 ARG A O 1
ATOM 765 N N . LYS A 1 93 ? -3.215 -2.415 -11.016 1.00 91.12 93 LYS A N 1
ATOM 766 C CA . LYS A 1 93 ? -2.952 -2.575 -9.583 1.00 91.12 93 LYS A CA 1
ATOM 767 C C . LYS A 1 93 ? -2.674 -1.216 -8.965 1.00 91.12 93 LYS A C 1
ATOM 769 O O . LYS A 1 93 ? -1.841 -0.473 -9.466 1.00 91.12 93 LYS A O 1
ATOM 774 N N . LYS A 1 94 ? -3.372 -0.905 -7.877 1.00 92.06 94 LYS A N 1
ATOM 775 C CA . LYS A 1 94 ? -3.403 0.426 -7.259 1.00 92.06 94 LYS A CA 1
ATOM 776 C C . LYS A 1 94 ? -2.877 0.453 -5.835 1.00 92.06 94 LYS A C 1
ATOM 778 O O . LYS A 1 94 ? -2.463 1.511 -5.370 1.00 92.06 94 LYS A O 1
ATOM 783 N N . ALA A 1 95 ? -2.883 -0.684 -5.144 1.00 95.19 95 ALA A N 1
ATOM 784 C CA . ALA A 1 95 ? -2.401 -0.775 -3.773 1.00 95.19 95 ALA A CA 1
ATOM 785 C C . ALA A 1 95 ? -1.990 -2.196 -3.383 1.00 95.19 95 ALA A C 1
ATOM 787 O O . ALA A 1 95 ? -2.305 -3.169 -4.073 1.00 95.19 95 ALA A O 1
ATOM 788 N N . MET A 1 96 ? -1.295 -2.289 -2.255 1.00 95.50 96 MET A N 1
ATOM 789 C CA . MET A 1 96 ? -1.099 -3.519 -1.495 1.00 95.50 96 MET A CA 1
ATOM 790 C C . MET A 1 96 ? -1.824 -3.397 -0.156 1.00 95.50 96 MET A C 1
ATOM 792 O O . MET A 1 96 ? -1.892 -2.308 0.417 1.00 95.50 96 MET A O 1
ATOM 796 N N . VAL A 1 97 ? -2.343 -4.515 0.339 1.00 95.94 97 VAL A N 1
ATOM 797 C CA . VAL A 1 97 ? -2.911 -4.634 1.682 1.00 95.94 97 VAL A CA 1
ATOM 798 C C . VAL A 1 97 ? -2.152 -5.717 2.428 1.00 95.94 97 VAL A C 1
ATOM 800 O O . VAL A 1 97 ? -2.099 -6.856 1.962 1.00 95.94 97 VAL A O 1
ATOM 803 N N . VAL A 1 98 ? -1.573 -5.353 3.574 1.00 94.75 98 VAL A N 1
ATOM 804 C CA . VAL A 1 98 ? -0.914 -6.277 4.507 1.00 94.75 98 VAL A CA 1
ATOM 805 C C . VAL A 1 98 ? -1.891 -6.578 5.645 1.00 94.75 98 VAL A C 1
ATOM 807 O O . VAL A 1 98 ? -2.107 -5.702 6.487 1.00 94.75 98 VAL A O 1
ATOM 810 N N . PRO A 1 99 ? -2.496 -7.776 5.704 1.00 93.25 99 PRO A N 1
ATOM 811 C CA . PRO A 1 99 ? -3.363 -8.150 6.817 1.00 93.25 99 PRO A CA 1
ATOM 812 C C . PRO A 1 99 ? -2.536 -8.360 8.090 1.00 93.25 99 PRO A C 1
ATOM 814 O O . PRO A 1 99 ? -1.544 -9.091 8.071 1.00 93.25 99 PRO A O 1
ATOM 817 N N . LEU A 1 100 ? -2.945 -7.744 9.200 1.00 93.75 100 LEU A N 1
ATOM 818 C CA . LEU A 1 100 ? -2.326 -7.934 10.519 1.00 93.75 100 LEU A CA 1
ATOM 819 C C . LEU A 1 100 ? -3.172 -8.862 11.410 1.00 93.75 100 LEU A C 1
ATOM 821 O O . LEU A 1 100 ? -2.630 -9.569 12.264 1.00 93.75 100 LEU A O 1
ATOM 825 N N . GLY A 1 101 ? -4.474 -8.943 11.136 1.00 91.62 101 GLY A N 1
ATOM 826 C CA . GLY A 1 101 ? -5.440 -9.792 11.831 1.00 91.62 101 GLY A CA 1
ATOM 827 C C . GLY A 1 101 ? -6.308 -9.002 12.804 1.00 91.62 101 GLY A C 1
ATOM 828 O O . GLY A 1 101 ? -6.317 -7.769 12.781 1.00 91.62 101 GLY A O 1
ATOM 829 N N . SER A 1 102 ? -7.014 -9.736 13.655 1.00 91.75 102 SER A N 1
ATOM 830 C CA . SER A 1 102 ? -8.031 -9.192 14.546 1.00 91.75 102 SER A CA 1
ATOM 831 C C . SER A 1 102 ? -7.475 -8.889 15.940 1.00 91.75 102 SER A C 1
ATOM 833 O O . SER A 1 102 ? -6.663 -9.656 16.460 1.00 91.75 102 SER A O 1
ATOM 835 N N . ALA A 1 103 ? -7.954 -7.820 16.576 1.00 93.25 103 ALA A N 1
ATOM 836 C CA . ALA A 1 103 ? -7.735 -7.552 17.992 1.00 93.25 103 ALA A CA 1
ATOM 837 C C . ALA A 1 103 ? -9.035 -7.171 18.706 1.00 93.25 103 ALA A C 1
ATOM 839 O O . ALA A 1 103 ? -9.753 -6.267 18.286 1.00 93.25 103 ALA A O 1
ATOM 840 N N . TYR A 1 104 ? -9.305 -7.865 19.809 1.00 89.50 104 TYR A N 1
ATOM 841 C CA . TYR A 1 104 ? -10.480 -7.678 20.667 1.00 89.50 104 TYR A CA 1
ATOM 842 C C . TYR A 1 104 ? -10.126 -7.666 22.164 1.00 89.50 104 TYR A C 1
ATOM 844 O O . TYR A 1 104 ? -10.974 -7.367 23.000 1.00 89.50 104 TYR A O 1
ATOM 852 N N . ASP A 1 105 ? -8.872 -7.967 22.507 1.00 92.00 105 ASP A N 1
ATOM 853 C CA . ASP A 1 105 ? -8.309 -7.888 23.852 1.00 92.00 105 ASP A CA 1
ATOM 854 C C . ASP A 1 105 ? -6.821 -7.481 23.814 1.00 92.00 105 ASP A C 1
ATOM 856 O O . ASP A 1 105 ? -6.216 -7.308 22.753 1.00 92.00 105 ASP A O 1
ATOM 860 N N . GLU A 1 106 ? -6.209 -7.302 24.986 1.00 93.81 106 GLU A N 1
ATOM 861 C CA . GLU A 1 106 ? -4.806 -6.882 25.078 1.00 93.81 106 GLU A CA 1
ATOM 862 C C . GLU A 1 106 ? -3.827 -7.863 24.424 1.00 93.81 106 GLU A C 1
ATOM 864 O O . GLU A 1 106 ? -2.810 -7.435 23.884 1.00 93.81 106 GLU A O 1
ATOM 869 N N . GLU A 1 107 ? -4.094 -9.167 24.484 1.00 94.75 107 GLU A N 1
ATOM 870 C CA . GLU A 1 107 ? -3.182 -10.173 23.934 1.00 94.75 107 GLU A CA 1
ATOM 871 C C . GLU A 1 107 ? -3.229 -10.160 22.405 1.00 94.75 107 GLU A C 1
ATOM 873 O O . GLU A 1 107 ? -2.188 -10.073 21.754 1.00 94.75 107 GLU A O 1
ATOM 878 N N . THR A 1 108 ? -4.425 -10.135 21.824 1.00 95.50 108 THR A N 1
ATOM 879 C CA . THR A 1 108 ? -4.616 -10.036 20.372 1.00 95.50 108 THR A CA 1
ATOM 880 C C . THR A 1 108 ? -4.140 -8.695 19.811 1.00 95.50 108 THR A C 1
ATOM 882 O O . THR A 1 108 ? -3.549 -8.655 18.729 1.00 95.50 108 THR A O 1
ATOM 885 N N . LEU A 1 109 ? -4.264 -7.599 20.571 1.00 96.12 109 LEU A N 1
ATOM 886 C CA . LEU A 1 109 ? -3.673 -6.313 20.192 1.00 96.12 109 LEU A CA 1
ATOM 887 C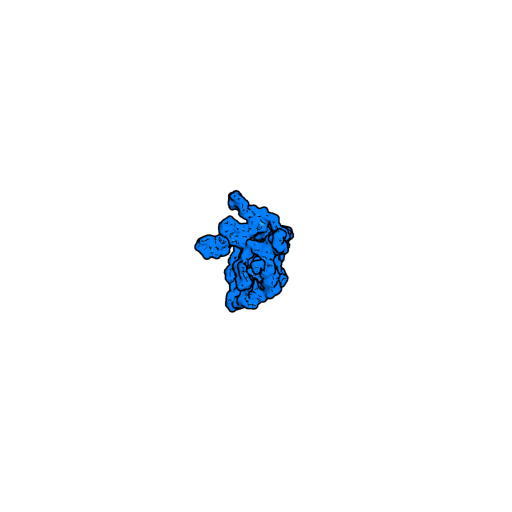 C . LEU A 1 109 ? -2.141 -6.379 20.141 1.00 96.12 109 LEU A C 1
ATOM 889 O O . LEU A 1 109 ? -1.544 -5.857 19.198 1.00 96.12 109 LEU A O 1
ATOM 893 N N . LYS A 1 110 ? -1.485 -7.046 21.103 1.00 96.69 110 LYS A N 1
ATOM 894 C CA . LYS A 1 110 ? -0.027 -7.261 21.038 1.00 96.69 110 LYS A CA 1
ATOM 895 C C . LYS A 1 110 ? 0.359 -8.034 19.786 1.00 96.69 110 LYS A C 1
ATOM 897 O O . LYS A 1 110 ? 1.305 -7.641 19.115 1.00 96.69 110 LYS A O 1
ATOM 902 N N . GLU A 1 111 ? -0.379 -9.083 19.428 1.00 96.19 111 GLU A N 1
ATOM 903 C CA . GLU A 1 111 ? -0.089 -9.865 18.221 1.00 96.19 111 GLU A CA 1
ATOM 904 C C . GLU A 1 111 ? -0.189 -9.026 16.939 1.00 96.19 111 GLU A C 1
ATOM 906 O O . GLU A 1 111 ? 0.719 -9.060 16.100 1.00 96.19 111 GLU A O 1
ATOM 911 N N . VAL A 1 112 ? -1.258 -8.233 16.802 1.00 95.81 112 VAL A N 1
ATOM 912 C CA . VAL A 1 112 ? -1.440 -7.294 15.684 1.00 95.81 112 VAL A CA 1
ATOM 913 C C . VAL A 1 112 ? -0.288 -6.291 15.625 1.00 95.81 112 VAL A C 1
ATOM 915 O O . VAL A 1 112 ? 0.321 -6.102 14.567 1.00 95.81 112 VAL A O 1
ATOM 918 N N . LEU A 1 113 ? 0.061 -5.676 16.756 1.00 96.62 113 LEU A N 1
ATOM 919 C CA . LEU A 1 113 ? 1.111 -4.660 16.808 1.00 96.62 113 LEU A CA 1
ATOM 920 C C . LEU A 1 113 ? 2.520 -5.241 16.666 1.00 96.62 113 LEU A C 1
ATOM 922 O O . LEU A 1 113 ? 3.407 -4.557 16.160 1.00 96.62 113 LEU A O 1
ATOM 926 N N . SER A 1 114 ? 2.733 -6.506 17.019 1.00 96.31 114 SER A N 1
ATOM 927 C CA . SER A 1 114 ? 3.983 -7.214 16.747 1.00 96.31 114 SER A CA 1
ATOM 928 C C . SER A 1 114 ? 4.161 -7.520 15.268 1.00 96.31 114 SER A C 1
ATOM 930 O O . SER A 1 114 ? 5.262 -7.371 14.737 1.00 96.31 114 SER A O 1
ATOM 932 N N . LYS A 1 115 ? 3.086 -7.877 14.557 1.00 95.81 115 LYS A N 1
ATOM 933 C CA . LYS A 1 115 ? 3.125 -7.998 13.090 1.00 95.81 115 LYS A CA 1
ATOM 934 C C . LYS A 1 115 ? 3.351 -6.642 12.425 1.00 95.81 115 LYS A C 1
ATOM 936 O O . LYS A 1 115 ? 4.148 -6.558 11.492 1.00 95.81 115 LYS A O 1
ATOM 941 N N . LEU A 1 116 ? 2.716 -5.582 12.934 1.00 95.62 116 LEU A N 1
ATOM 942 C CA . LEU A 1 116 ? 2.978 -4.215 12.483 1.00 95.62 116 LEU A CA 1
ATOM 943 C C . LEU A 1 116 ? 4.446 -3.840 12.698 1.00 95.62 116 LEU A C 1
ATOM 945 O O . LEU A 1 116 ? 5.073 -3.341 11.773 1.00 95.62 116 LEU A O 1
ATOM 949 N N . LYS A 1 117 ? 5.018 -4.125 13.874 1.00 94.62 117 LYS A N 1
ATOM 950 C CA . LYS A 1 117 ? 6.426 -3.840 14.180 1.00 94.62 117 LYS A CA 1
ATOM 951 C C . LYS A 1 117 ? 7.382 -4.644 13.304 1.00 94.62 117 LYS A C 1
ATOM 953 O O . LYS A 1 117 ? 8.399 -4.112 12.866 1.00 94.62 117 LYS A O 1
ATOM 958 N N . LEU A 1 118 ? 7.053 -5.904 13.022 1.00 94.06 118 LEU A N 1
ATOM 959 C CA . LEU A 1 118 ? 7.811 -6.739 12.097 1.00 94.06 118 LEU A CA 1
ATOM 960 C C . LEU A 1 118 ? 7.826 -6.119 10.695 1.00 94.06 118 LEU A C 1
ATOM 962 O O . LEU A 1 118 ? 8.903 -5.933 10.134 1.00 94.06 118 LEU A O 1
ATOM 966 N N . TRP A 1 119 ? 6.661 -5.731 10.167 1.00 93.44 119 TRP A N 1
ATOM 967 C CA . TRP A 1 119 ? 6.568 -5.020 8.889 1.00 93.44 119 TRP A CA 1
ATOM 968 C C . TRP A 1 119 ? 7.356 -3.706 8.911 1.00 93.44 119 TRP A C 1
ATOM 970 O O . TRP A 1 119 ? 8.186 -3.453 8.040 1.00 93.44 119 TRP A O 1
ATOM 980 N N . SER A 1 120 ? 7.135 -2.884 9.934 1.00 91.44 120 SER A N 1
ATOM 981 C CA . SER A 1 120 ? 7.716 -1.550 10.039 1.00 91.44 120 SER A CA 1
ATOM 982 C C . SER A 1 120 ? 9.250 -1.635 10.101 1.00 91.44 120 SER A C 1
ATOM 984 O O . SER A 1 120 ? 9.951 -0.924 9.391 1.00 91.44 120 SER A O 1
ATOM 986 N N . SER A 1 121 ? 9.799 -2.596 10.850 1.00 89.19 121 SER A N 1
ATOM 987 C CA . SER A 1 121 ? 11.252 -2.788 10.959 1.00 89.19 121 SER A CA 1
ATOM 988 C C . SER A 1 121 ? 11.963 -3.044 9.624 1.00 89.19 121 SER A C 1
ATOM 990 O O . SER A 1 121 ? 13.162 -2.793 9.519 1.00 89.19 121 SER A O 1
ATOM 992 N N . GLU A 1 122 ? 11.241 -3.533 8.614 1.00 86.31 122 GLU A N 1
ATOM 993 C CA . GLU A 1 122 ? 11.794 -3.810 7.290 1.00 86.31 122 GLU A CA 1
ATOM 994 C C . GLU A 1 122 ? 11.527 -2.691 6.279 1.00 86.31 122 GLU A C 1
ATOM 996 O O . GLU A 1 122 ? 12.298 -2.553 5.330 1.00 86.31 122 GLU A O 1
ATOM 1001 N N . TYR A 1 123 ? 10.461 -1.906 6.460 1.00 85.56 123 TYR A N 1
ATOM 1002 C CA . TYR A 1 123 ? 9.970 -1.028 5.398 1.00 85.56 123 TYR A CA 1
ATOM 1003 C C . TYR A 1 123 ? 9.616 0.407 5.811 1.00 85.56 123 TYR A C 1
ATOM 1005 O O . TYR A 1 123 ? 9.590 1.277 4.941 1.00 85.56 123 TYR A O 1
ATOM 1013 N N . TYR A 1 124 ? 9.283 0.679 7.077 1.00 85.81 124 TYR A N 1
ATOM 1014 C CA . TYR A 1 124 ? 8.671 1.959 7.459 1.00 85.81 124 TYR A CA 1
ATOM 1015 C C . TYR A 1 124 ? 8.746 2.236 8.970 1.00 85.81 124 TYR A C 1
ATOM 1017 O O . TYR A 1 124 ? 8.569 1.323 9.767 1.00 85.81 124 TYR A O 1
ATOM 1025 N N . ASP A 1 125 ? 8.937 3.480 9.416 1.00 85.69 125 ASP A N 1
ATOM 1026 C CA . ASP A 1 125 ? 8.869 3.768 10.857 1.00 85.69 125 ASP A CA 1
ATOM 1027 C C . ASP A 1 125 ? 7.416 3.695 11.357 1.00 85.69 125 ASP A C 1
ATOM 1029 O O . ASP A 1 125 ? 6.520 4.361 10.840 1.00 85.69 125 ASP A O 1
ATOM 1033 N N . VAL A 1 126 ? 7.172 2.882 12.387 1.00 83.69 126 VAL A N 1
ATOM 1034 C CA . VAL A 1 126 ? 5.841 2.730 12.992 1.00 83.69 126 VAL A CA 1
ATOM 1035 C C . VAL A 1 126 ? 5.332 4.041 13.593 1.00 83.69 126 VAL A C 1
ATOM 1037 O O . VAL A 1 126 ? 4.126 4.257 13.621 1.00 83.69 126 VAL A O 1
ATOM 1040 N N . ASN A 1 127 ? 6.224 4.934 14.025 1.00 83.06 127 ASN A N 1
ATOM 1041 C CA . ASN A 1 127 ? 5.835 6.225 14.594 1.00 83.06 127 ASN A CA 1
ATOM 1042 C C . ASN A 1 127 ? 5.273 7.192 13.544 1.00 83.06 127 ASN A C 1
ATOM 1044 O O . ASN A 1 127 ? 4.475 8.066 13.877 1.00 83.06 127 ASN A O 1
ATOM 1048 N N . ASP A 1 128 ? 5.636 6.992 12.276 1.00 89.00 128 ASP A N 1
ATOM 1049 C CA . ASP A 1 128 ? 5.193 7.812 11.148 1.00 89.00 128 ASP A CA 1
ATOM 1050 C C . ASP A 1 128 ? 3.955 7.227 10.451 1.00 89.00 128 ASP A C 1
ATOM 1052 O O . ASP A 1 128 ? 3.523 7.731 9.407 1.00 89.00 128 ASP A O 1
ATOM 1056 N N . ILE A 1 129 ? 3.397 6.119 10.961 1.00 93.62 129 ILE A N 1
ATOM 1057 C CA . ILE A 1 129 ? 2.253 5.476 10.319 1.00 93.62 129 ILE A CA 1
ATOM 1058 C C . ILE A 1 129 ? 0.977 6.281 10.566 1.00 93.62 129 ILE A C 1
ATOM 1060 O O . ILE A 1 129 ? 0.571 6.558 11.699 1.00 93.62 129 ILE A O 1
ATOM 1064 N N . ASN A 1 130 ? 0.304 6.634 9.476 1.00 95.81 130 ASN A N 1
ATOM 1065 C CA . ASN A 1 130 ? -1.009 7.255 9.557 1.00 95.81 130 ASN A CA 1
ATOM 1066 C C . ASN A 1 130 ? -2.042 6.229 10.024 1.00 95.81 130 ASN A C 1
ATOM 1068 O O . ASN A 1 130 ? -1.936 5.043 9.713 1.00 95.81 130 ASN A O 1
ATOM 1072 N N . LYS A 1 131 ? -3.065 6.689 10.745 1.00 96.50 131 LYS A N 1
ATOM 1073 C CA . LYS A 1 131 ? -4.076 5.827 11.367 1.00 96.50 131 LYS A CA 1
ATOM 1074 C C . LYS A 1 131 ? -5.478 6.269 10.968 1.00 96.50 131 LYS A C 1
ATOM 1076 O O . LYS A 1 131 ? -5.823 7.443 11.100 1.00 96.50 131 LYS A O 1
ATOM 1081 N N . LEU A 1 132 ? -6.289 5.320 10.511 1.00 97.44 132 LEU A N 1
ATOM 1082 C CA . LEU A 1 132 ? -7.724 5.481 10.286 1.00 97.44 132 LEU A CA 1
ATOM 1083 C C . LEU A 1 132 ? -8.448 4.354 11.025 1.00 97.44 132 LEU A C 1
ATOM 1085 O O . LEU A 1 132 ? -8.534 3.230 10.538 1.00 97.44 132 LEU A O 1
ATOM 1089 N N . LEU A 1 133 ? -8.921 4.653 12.231 1.00 95.62 133 LEU A N 1
ATOM 1090 C CA . LEU A 1 133 ? -9.608 3.701 13.101 1.00 95.62 133 LEU A CA 1
ATOM 1091 C C . LEU A 1 133 ? -11.095 4.064 13.131 1.00 95.62 133 LEU A C 1
ATOM 1093 O O . LEU A 1 133 ? -11.421 5.227 13.381 1.00 95.62 133 LEU A O 1
ATOM 1097 N N . VAL A 1 134 ? -11.988 3.103 12.878 1.00 93.56 134 VAL A N 1
ATOM 1098 C CA . VAL A 1 134 ? -13.433 3.327 13.042 1.00 93.56 134 VAL A CA 1
ATOM 1099 C C . VAL A 1 134 ? -13.741 3.409 14.540 1.00 93.56 134 VAL A C 1
ATOM 1101 O O . VAL A 1 134 ? -13.787 2.395 15.240 1.00 93.56 134 VAL A O 1
ATOM 1104 N N . LEU A 1 135 ? -13.903 4.636 15.033 1.00 92.81 135 LEU A N 1
ATOM 1105 C CA . LEU A 1 135 ? -14.199 4.954 16.428 1.00 92.81 135 LEU A CA 1
ATOM 1106 C C . LEU A 1 135 ? -15.621 5.509 16.556 1.00 92.81 135 LEU A C 1
ATOM 1108 O O . LEU A 1 135 ? -16.089 6.221 15.665 1.00 92.81 135 LEU A O 1
ATOM 1112 N N . ALA A 1 136 ? -16.250 5.255 17.700 1.00 90.62 136 ALA A N 1
ATOM 1113 C CA . ALA A 1 136 ? -17.482 5.911 18.127 1.00 90.62 136 ALA A CA 1
ATOM 1114 C C . ALA A 1 136 ? -17.310 6.554 19.499 1.00 90.62 136 ALA A C 1
ATOM 1116 O O . ALA A 1 136 ? -16.441 6.182 20.290 1.00 90.62 136 ALA A O 1
ATOM 1117 N N . LYS A 1 137 ? -18.167 7.538 19.772 1.00 90.06 137 LYS A N 1
ATOM 1118 C CA . LYS A 1 137 ? -18.281 8.165 21.082 1.00 90.06 137 LYS A CA 1
ATOM 1119 C C . LYS A 1 137 ? -19.517 7.620 21.786 1.00 90.06 137 LYS A C 1
ATOM 1121 O O . LYS A 1 137 ? -20.602 7.639 21.214 1.00 90.06 137 LYS A O 1
ATOM 1126 N N . ASP A 1 138 ? -19.354 7.177 23.023 1.00 85.44 138 ASP A N 1
ATOM 1127 C CA . ASP A 1 138 ? -20.483 6.976 23.924 1.00 85.44 138 ASP A CA 1
ATOM 1128 C C . ASP A 1 138 ? -20.866 8.343 24.505 1.00 85.44 138 ASP A C 1
ATOM 1130 O O . ASP A 1 138 ? -20.071 8.984 25.203 1.00 85.44 138 ASP A O 1
ATOM 1134 N N . GLU A 1 139 ? -22.053 8.841 24.161 1.00 82.19 139 GLU A N 1
ATOM 1135 C CA . GLU A 1 139 ? -22.527 10.141 24.642 1.00 82.19 139 GLU A CA 1
ATOM 1136 C C . GLU A 1 139 ? -22.819 10.135 26.148 1.00 82.19 139 GLU A C 1
ATOM 1138 O O . GLU A 1 139 ? -22.644 11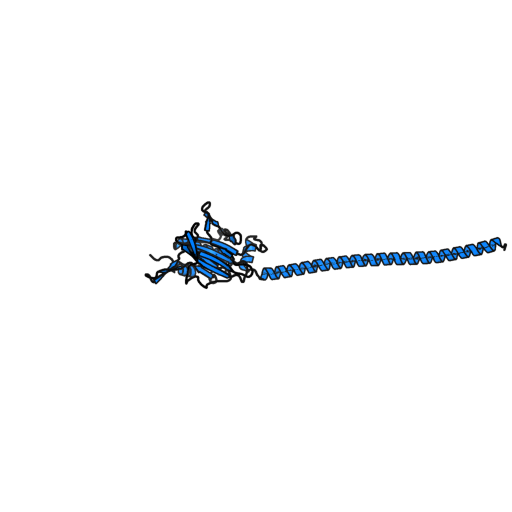.167 26.800 1.00 82.19 139 GLU A O 1
ATOM 1143 N N . GLU A 1 140 ? -23.203 8.988 26.713 1.00 80.62 140 GLU A N 1
ATOM 1144 C CA . GLU A 1 140 ? -23.551 8.850 28.129 1.00 80.62 140 GLU A CA 1
ATOM 1145 C C . GLU A 1 140 ? -22.298 8.677 28.992 1.00 80.62 140 GLU A C 1
ATOM 1147 O O . GLU A 1 140 ? -22.135 9.359 30.007 1.00 80.62 140 GLU A O 1
ATOM 1152 N N . ALA A 1 141 ? -21.379 7.803 28.571 1.00 78.69 141 ALA A N 1
ATOM 1153 C CA . ALA A 1 141 ? -20.136 7.531 29.294 1.00 78.69 141 ALA A CA 1
ATOM 1154 C C . ALA A 1 141 ? -19.013 8.539 28.982 1.00 78.69 141 ALA A C 1
ATOM 1156 O O . ALA A 1 141 ? -17.969 8.529 29.640 1.00 78.69 141 ALA A O 1
ATOM 1157 N N . ASN A 1 142 ? -19.204 9.402 27.974 1.00 82.69 142 ASN A N 1
ATOM 1158 C CA . ASN A 1 142 ? -18.206 10.337 27.444 1.00 82.69 142 ASN A CA 1
ATOM 1159 C C . ASN A 1 142 ? -16.848 9.668 27.144 1.00 82.69 142 ASN A C 1
ATOM 1161 O O . ASN A 1 142 ? -15.790 10.289 27.270 1.00 82.69 142 ASN A O 1
ATOM 1165 N N . ASN A 1 143 ? -16.875 8.397 26.744 1.00 87.19 143 ASN A N 1
ATOM 1166 C CA . ASN A 1 143 ? -15.698 7.654 26.316 1.00 87.19 143 ASN A CA 1
ATOM 1167 C C . ASN A 1 143 ? -15.701 7.497 24.785 1.00 87.19 143 ASN A C 1
ATOM 1169 O O . ASN A 1 143 ? -16.688 7.767 24.099 1.00 87.19 143 ASN A O 1
ATOM 1173 N N . THR A 1 144 ? -14.549 7.142 24.227 1.00 91.62 144 THR A N 1
ATOM 1174 C CA . THR A 1 144 ? -14.396 6.816 22.806 1.00 91.62 144 THR A CA 1
ATOM 1175 C C . THR A 1 144 ? -13.937 5.378 22.718 1.00 91.62 144 THR A C 1
ATOM 1177 O O . THR A 1 144 ? -13.029 4.993 23.452 1.00 91.62 144 THR A O 1
ATOM 1180 N N . TYR A 1 145 ? -14.550 4.599 21.836 1.00 91.19 145 TYR A N 1
ATOM 1181 C CA . TYR A 1 145 ? -14.268 3.179 21.705 1.00 91.19 145 TYR A CA 1
ATOM 1182 C C . TYR A 1 145 ? -14.110 2.768 20.244 1.00 91.19 145 TYR A C 1
ATOM 1184 O O . TYR A 1 145 ? -14.597 3.428 19.323 1.00 91.19 145 TYR A O 1
ATOM 1192 N N . LEU A 1 146 ? -13.402 1.662 20.045 1.00 91.25 146 LEU A N 1
ATOM 1193 C CA . LEU A 1 146 ? -13.176 1.051 18.747 1.00 91.25 146 LEU A CA 1
ATOM 1194 C C . LEU A 1 146 ? -14.406 0.238 18.330 1.00 91.25 146 LEU A C 1
ATOM 1196 O O . LEU A 1 146 ? -14.823 -0.678 19.034 1.00 91.25 146 LEU A O 1
ATOM 1200 N N . MET A 1 147 ? -14.979 0.554 17.169 1.00 88.81 147 MET A N 1
ATOM 1201 C CA . MET A 1 147 ? -16.131 -0.167 16.599 1.00 88.81 147 MET A CA 1
ATOM 1202 C C . MET A 1 147 ? -15.716 -1.363 15.737 1.00 88.81 147 MET A C 1
ATOM 1204 O O . MET A 1 147 ? -16.526 -1.937 15.012 1.00 88.81 147 MET A O 1
ATOM 1208 N N . ALA A 1 148 ? -14.429 -1.673 15.737 1.00 87.94 148 ALA A N 1
ATOM 1209 C CA . ALA A 1 148 ? -13.766 -2.480 14.741 1.00 87.94 148 ALA A CA 1
ATOM 1210 C C . ALA A 1 148 ? -12.732 -3.394 15.390 1.00 87.94 148 ALA A C 1
ATOM 1212 O O . ALA A 1 148 ? -12.209 -3.077 16.454 1.00 87.94 148 ALA A O 1
ATOM 1213 N N . GLN A 1 149 ? -12.430 -4.515 14.747 1.00 90.56 149 GLN A N 1
ATOM 1214 C CA . GLN A 1 149 ? -11.461 -5.472 15.272 1.00 90.56 149 GLN A CA 1
ATOM 1215 C C . GLN A 1 149 ? -10.373 -5.823 14.268 1.00 90.56 149 GLN A C 1
ATOM 1217 O O . GLN A 1 149 ? -9.339 -6.322 14.686 1.00 90.56 149 GLN A O 1
ATOM 1222 N N . GLU A 1 150 ? -10.540 -5.550 12.974 1.00 93.12 150 GLU A N 1
ATOM 1223 C CA . GLU A 1 150 ? -9.613 -6.032 11.949 1.00 93.12 150 GLU A CA 1
ATOM 1224 C C . GLU A 1 150 ? -8.621 -4.971 11.531 1.00 93.12 150 GLU A C 1
ATOM 1226 O O . GLU A 1 150 ? -9.001 -3.873 11.124 1.00 93.12 150 GLU A O 1
ATOM 1231 N N . PHE A 1 151 ? -7.343 -5.332 11.581 1.00 94.69 151 PHE A N 1
ATOM 1232 C CA . PHE A 1 151 ? -6.238 -4.437 11.293 1.00 94.69 151 PHE A CA 1
ATOM 1233 C C . PHE A 1 151 ? -5.513 -4.844 10.017 1.00 94.69 151 PHE A C 1
ATOM 1235 O O . PHE A 1 151 ? -5.165 -6.009 9.793 1.00 94.69 151 PHE A O 1
ATOM 1242 N N . TYR A 1 152 ? -5.217 -3.848 9.191 1.00 94.44 152 TYR A N 1
ATOM 1243 C CA . TYR A 1 152 ? -4.404 -4.012 7.994 1.00 94.44 152 TYR A CA 1
ATOM 1244 C C . TYR A 1 152 ? -3.690 -2.714 7.628 1.00 94.44 152 TYR A C 1
ATOM 1246 O O . TYR A 1 152 ? -4.088 -1.618 8.024 1.00 94.44 152 TYR A O 1
ATOM 1254 N N . ILE A 1 153 ? -2.624 -2.845 6.844 1.00 96.12 153 ILE A N 1
ATOM 1255 C CA . ILE A 1 153 ? -1.870 -1.713 6.305 1.00 96.12 153 ILE A CA 1
ATOM 1256 C C . ILE A 1 153 ? -2.232 -1.565 4.835 1.00 96.12 153 ILE A C 1
ATOM 1258 O O . ILE A 1 153 ? -2.043 -2.502 4.060 1.00 96.12 153 ILE A O 1
ATOM 1262 N N . VAL A 1 154 ? -2.729 -0.393 4.446 1.00 97.06 154 VAL A N 1
ATOM 1263 C CA . VAL A 1 154 ? -2.973 -0.040 3.043 1.00 97.06 154 VAL A CA 1
ATOM 1264 C C . VAL A 1 154 ? -1.790 0.755 2.516 1.00 97.06 154 VAL A C 1
ATOM 1266 O O . VAL A 1 154 ? -1.424 1.776 3.093 1.00 97.06 154 VAL A O 1
ATOM 1269 N N . ILE A 1 155 ? -1.212 0.303 1.405 1.00 96.00 155 ILE A N 1
ATOM 1270 C CA . ILE A 1 155 ? -0.027 0.905 0.787 1.00 96.00 155 ILE A CA 1
ATOM 1271 C C . ILE A 1 155 ? -0.379 1.292 -0.652 1.00 96.00 155 ILE A C 1
ATOM 1273 O O . ILE A 1 155 ? -0.496 0.406 -1.507 1.00 96.00 155 ILE A O 1
ATOM 1277 N N . PRO A 1 156 ? -0.572 2.587 -0.952 1.00 95.56 156 PRO A N 1
ATOM 1278 C CA . PRO A 1 156 ? -0.903 3.024 -2.301 1.00 95.56 156 PRO A CA 1
ATOM 1279 C C . PRO A 1 156 ? 0.299 2.890 -3.249 1.00 95.56 156 PRO A C 1
ATOM 1281 O O . PRO A 1 156 ? 1.445 3.116 -2.857 1.00 95.56 156 PRO A O 1
ATOM 1284 N N . LYS A 1 157 ? 0.031 2.563 -4.521 1.00 93.94 157 LYS A N 1
ATOM 1285 C CA . LYS A 1 157 ? 1.049 2.451 -5.583 1.00 93.94 157 LYS A CA 1
ATOM 1286 C C . LYS A 1 157 ? 1.736 3.780 -5.872 1.00 93.94 157 LYS A C 1
ATOM 1288 O O . LYS A 1 157 ? 2.952 3.823 -6.024 1.00 93.94 157 LYS A O 1
ATOM 1293 N N . TYR A 1 158 ? 0.965 4.860 -5.947 1.00 92.69 158 TYR A N 1
ATOM 1294 C CA . TYR A 1 158 ? 1.457 6.182 -6.334 1.00 92.69 158 TYR A CA 1
ATOM 1295 C C . TYR A 1 158 ? 1.780 7.040 -5.111 1.00 92.69 158 TYR A C 1
ATOM 1297 O O . TYR A 1 158 ? 1.001 7.079 -4.159 1.00 92.69 158 TYR A O 1
ATOM 1305 N N . ARG A 1 159 ? 2.890 7.787 -5.158 1.00 92.56 159 ARG A N 1
ATOM 1306 C CA . ARG A 1 159 ? 3.355 8.633 -4.043 1.00 92.56 159 ARG A CA 1
ATOM 1307 C C . ARG A 1 159 ? 2.333 9.710 -3.655 1.00 92.56 159 ARG A C 1
ATOM 1309 O O . ARG A 1 159 ? 2.186 10.021 -2.479 1.00 92.56 159 ARG A O 1
ATOM 1316 N N . ALA A 1 160 ? 1.611 10.255 -4.635 1.00 93.56 160 ALA A N 1
ATOM 1317 C CA . ALA A 1 160 ? 0.602 11.295 -4.425 1.00 93.56 160 ALA A CA 1
ATOM 1318 C C . ALA A 1 160 ? -0.802 10.754 -4.091 1.00 93.56 160 ALA A C 1
ATOM 1320 O O . ALA A 1 160 ? -1.700 11.545 -3.794 1.00 93.56 160 ALA A O 1
ATOM 1321 N N . ALA A 1 161 ? -1.018 9.434 -4.160 1.00 95.12 161 ALA A N 1
ATOM 1322 C CA . ALA A 1 161 ? -2.329 8.864 -3.887 1.00 95.12 161 ALA A CA 1
ATOM 1323 C C . ALA A 1 161 ? -2.671 8.969 -2.397 1.00 95.12 161 ALA A C 1
ATOM 1325 O O . ALA A 1 161 ? -1.828 8.761 -1.522 1.00 95.12 161 ALA A O 1
ATOM 1326 N N . LYS A 1 162 ? -3.934 9.292 -2.129 1.00 96.94 162 LYS A N 1
ATOM 1327 C CA . LYS A 1 162 ? -4.475 9.479 -0.788 1.00 96.94 162 LYS A CA 1
ATOM 1328 C C . LYS A 1 162 ? -5.384 8.323 -0.422 1.00 96.94 162 LYS A C 1
ATOM 1330 O O . LYS A 1 162 ? -6.286 7.985 -1.186 1.00 96.94 162 LYS A O 1
ATOM 1335 N N . VAL A 1 163 ? -5.169 7.773 0.762 1.00 98.12 163 VAL A N 1
ATOM 1336 C CA . VAL A 1 163 ? -6.018 6.762 1.383 1.00 98.12 163 VAL A CA 1
ATOM 1337 C C . VAL A 1 163 ? -6.937 7.449 2.389 1.00 98.12 163 VAL A C 1
ATOM 1339 O O . VAL A 1 163 ? -6.492 8.279 3.183 1.00 98.12 163 VAL A O 1
ATOM 1342 N N . SER A 1 164 ? -8.219 7.114 2.347 1.00 97.75 164 SER A N 1
ATOM 1343 C CA . SER A 1 164 ? -9.238 7.554 3.302 1.00 97.75 164 SER A CA 1
ATOM 1344 C C . SER A 1 164 ? -10.154 6.388 3.661 1.00 97.75 164 SER A C 1
ATOM 1346 O O . SER A 1 164 ? -10.147 5.357 2.986 1.00 97.75 164 SER A O 1
ATOM 1348 N N . LEU A 1 165 ? -10.920 6.550 4.734 1.00 97.31 165 LEU A N 1
ATOM 1349 C CA . LEU A 1 165 ? -11.851 5.551 5.239 1.00 97.31 165 LEU A CA 1
ATOM 1350 C C . LEU A 1 165 ? -13.173 6.243 5.542 1.00 97.31 165 LEU A C 1
ATOM 1352 O O . LEU A 1 165 ? -13.178 7.325 6.127 1.00 97.31 165 LEU A O 1
ATOM 1356 N N . LYS A 1 166 ? -14.281 5.623 5.151 1.00 96.31 166 LYS A N 1
ATOM 1357 C CA . LYS A 1 166 ? -15.630 6.105 5.438 1.00 96.31 166 LYS A CA 1
ATOM 1358 C C . LYS A 1 166 ? -16.396 5.037 6.198 1.00 96.31 166 LYS A C 1
ATOM 1360 O O . LYS A 1 166 ? -16.407 3.892 5.765 1.00 96.31 166 LYS A O 1
ATOM 1365 N N . GLU A 1 167 ? -17.030 5.409 7.305 1.00 95.12 167 GLU A N 1
ATOM 1366 C CA . GLU A 1 167 ? -17.916 4.497 8.030 1.00 95.12 167 GLU A CA 1
ATOM 1367 C C . GLU A 1 167 ? -19.148 4.159 7.184 1.00 95.12 167 GLU A C 1
ATOM 1369 O O . GLU A 1 167 ? -19.726 5.034 6.526 1.00 95.12 167 GLU A O 1
ATOM 1374 N N . LEU A 1 168 ? -19.539 2.887 7.220 1.00 93.31 168 LEU A N 1
ATOM 1375 C CA . LEU A 1 168 ? -20.743 2.360 6.596 1.00 93.31 168 LEU A CA 1
ATOM 1376 C C . LEU A 1 168 ? -21.707 1.836 7.661 1.00 93.31 168 LEU A C 1
ATOM 1378 O O . LEU A 1 168 ? -21.301 1.113 8.569 1.00 93.31 168 LEU A O 1
ATOM 1382 N N . GLU A 1 169 ? -22.993 2.116 7.478 1.00 90.25 169 GLU A N 1
ATOM 1383 C CA . GLU A 1 169 ? -24.079 1.547 8.273 1.00 90.25 169 GLU A CA 1
ATOM 1384 C C . GLU A 1 169 ? -24.985 0.683 7.388 1.00 90.25 169 GLU A C 1
ATOM 1386 O O . GLU A 1 169 ? -25.272 1.028 6.234 1.00 90.25 169 GLU A O 1
ATOM 1391 N N . LEU A 1 170 ? -25.438 -0.452 7.926 1.00 87.69 170 LEU A N 1
ATOM 1392 C CA . LEU A 1 170 ? -26.444 -1.289 7.283 1.00 87.69 170 LEU A CA 1
ATOM 1393 C C . LEU A 1 170 ? -27.829 -0.692 7.539 1.00 87.69 170 LEU A C 1
ATOM 1395 O O . LEU A 1 170 ? -28.345 -0.760 8.649 1.00 87.69 170 LEU A O 1
ATOM 1399 N N . LEU A 1 171 ? -28.442 -0.138 6.497 1.00 86.25 171 LEU A N 1
ATOM 1400 C CA . LEU A 1 171 ? -29.806 0.377 6.576 1.00 86.25 171 LEU A CA 1
ATOM 1401 C C . LEU A 1 171 ? -30.820 -0.771 6.689 1.00 86.25 171 LEU A C 1
ATOM 1403 O O . LEU A 1 171 ? -30.586 -1.858 6.161 1.00 86.25 171 LEU A O 1
ATOM 1407 N N . ASP A 1 172 ? -32.020 -0.479 7.200 1.00 84.31 172 ASP A N 1
ATOM 1408 C CA . ASP A 1 172 ? -33.161 -1.419 7.259 1.00 84.31 172 ASP A CA 1
ATOM 1409 C C . ASP A 1 172 ? -33.529 -2.038 5.897 1.00 84.31 172 ASP A C 1
ATOM 1411 O O . ASP A 1 172 ? -34.141 -3.099 5.807 1.00 84.31 172 ASP A O 1
ATOM 1415 N N . THR A 1 173 ? -33.136 -1.374 4.808 1.00 82.69 173 THR A N 1
ATOM 1416 C CA . THR A 1 173 ? -33.300 -1.861 3.429 1.00 82.69 173 THR A CA 1
ATOM 1417 C C . THR A 1 173 ? -32.328 -2.987 3.049 1.00 82.69 173 THR A C 1
ATOM 1419 O O . THR A 1 173 ? -32.404 -3.503 1.935 1.00 82.69 173 THR A O 1
ATOM 1422 N N . GLY A 1 174 ? -31.393 -3.345 3.933 1.00 81.88 174 GLY A N 1
ATOM 1423 C CA . GLY A 1 174 ? -30.295 -4.277 3.672 1.00 81.88 174 GLY A CA 1
ATOM 1424 C C . GLY A 1 174 ? -29.148 -3.672 2.855 1.00 81.88 174 GLY A C 1
ATOM 1425 O O . GLY A 1 174 ? -28.252 -4.395 2.426 1.00 81.88 174 GLY A O 1
ATOM 1426 N N . LYS A 1 175 ? -29.170 -2.357 2.604 1.00 85.50 175 LYS A N 1
ATOM 1427 C CA . LYS A 1 175 ? -28.139 -1.646 1.842 1.00 85.50 175 LYS A CA 1
ATOM 1428 C C . LYS A 1 175 ? -27.157 -0.950 2.781 1.00 85.50 175 LYS A C 1
ATOM 1430 O O . LYS A 1 175 ? -27.578 -0.250 3.695 1.00 85.50 175 LYS A O 1
ATOM 1435 N N . LEU A 1 176 ? -25.863 -1.066 2.490 1.00 88.44 176 LEU A N 1
ATOM 1436 C CA . LEU A 1 176 ? -24.826 -0.277 3.153 1.00 88.44 176 LEU A CA 1
ATOM 1437 C C . LEU A 1 176 ? -24.829 1.164 2.643 1.00 88.44 176 LEU A C 1
ATOM 1439 O O . LEU A 1 176 ? -24.867 1.405 1.430 1.00 88.44 176 LEU A O 1
ATOM 1443 N N . SER A 1 177 ? -24.778 2.118 3.567 1.00 90.44 177 SER A N 1
ATOM 1444 C CA . SER A 1 177 ? -24.703 3.540 3.254 1.00 90.44 177 SER A CA 1
ATOM 1445 C C . SER A 1 177 ? -23.598 4.220 4.057 1.00 90.44 177 SER A C 1
ATOM 1447 O O . SER A 1 177 ? -23.472 3.952 5.249 1.00 90.44 177 SER A O 1
ATOM 1449 N N . PRO A 1 178 ? -22.832 5.140 3.445 1.00 93.38 178 PRO A N 1
ATOM 1450 C CA . PRO A 1 178 ? -21.917 6.004 4.175 1.00 93.38 178 PRO A CA 1
ATOM 1451 C C . PRO A 1 178 ? -22.641 6.825 5.244 1.00 93.38 178 PRO A C 1
ATOM 1453 O O . PRO A 1 178 ? -23.653 7.463 4.939 1.00 93.38 178 PRO A O 1
ATOM 1456 N N . VAL A 1 179 ? -22.083 6.876 6.453 1.00 93.75 179 VAL A N 1
ATOM 1457 C CA . VAL A 1 179 ? -22.590 7.689 7.575 1.00 93.75 179 VAL A CA 1
ATOM 1458 C C . VAL A 1 179 ? -21.537 8.669 8.075 1.00 93.75 179 VAL A C 1
ATOM 1460 O O . VAL A 1 179 ? -20.357 8.568 7.735 1.00 93.75 179 VAL A O 1
ATOM 1463 N N . LYS A 1 180 ? -21.965 9.703 8.803 1.00 94.06 180 LYS A N 1
ATOM 1464 C CA . LYS A 1 180 ? -21.056 10.719 9.343 1.00 94.06 180 LYS A CA 1
ATOM 1465 C C . LYS A 1 180 ? -20.231 10.120 10.487 1.00 94.06 180 LYS A C 1
ATOM 1467 O O . LYS A 1 180 ? -20.815 9.593 11.422 1.00 94.06 180 LYS A O 1
ATOM 1472 N N . ASN A 1 181 ? -18.911 10.288 10.443 1.00 93.69 181 ASN A N 1
ATOM 1473 C CA . ASN A 1 181 ? -18.002 9.876 11.511 1.00 93.69 181 ASN A CA 1
ATOM 1474 C C . ASN A 1 181 ? -16.946 10.962 11.743 1.00 93.69 181 ASN A C 1
ATOM 1476 O O . ASN A 1 181 ? -16.056 11.153 10.916 1.00 93.69 181 ASN A O 1
ATOM 1480 N N . ASP A 1 182 ? -17.009 11.658 12.878 1.00 93.25 182 ASP A N 1
ATOM 1481 C CA . ASP A 1 182 ? -16.107 12.782 13.177 1.00 93.25 182 ASP A CA 1
ATOM 1482 C C . ASP A 1 182 ? -14.632 12.356 13.357 1.00 93.25 182 ASP A C 1
ATOM 1484 O O . ASP A 1 182 ? -13.723 13.187 13.286 1.00 93.25 182 ASP A O 1
ATOM 1488 N N . PHE A 1 183 ? -14.361 11.061 13.549 1.00 93.69 183 PHE A N 1
ATOM 1489 C CA . PHE A 1 183 ? -13.004 10.523 13.640 1.00 93.69 183 PHE A CA 1
ATOM 1490 C C . PHE A 1 183 ? -12.386 10.214 12.275 1.00 93.69 183 PHE A C 1
ATOM 1492 O O . PHE A 1 183 ? -11.157 10.141 12.194 1.00 93.69 183 PHE A O 1
ATOM 1499 N N . LEU A 1 184 ? -13.190 10.069 11.219 1.00 96.19 184 LEU A N 1
ATOM 1500 C CA . LEU A 1 184 ? -12.740 9.695 9.874 1.00 96.19 184 LEU A CA 1
ATOM 1501 C C . LEU A 1 184 ? -12.978 10.793 8.833 1.00 96.19 184 LEU A C 1
ATOM 1503 O O . LEU A 1 184 ? -12.152 10.998 7.942 1.00 96.19 184 LEU A O 1
ATOM 1507 N N . ASP A 1 185 ? -14.084 11.521 8.951 1.00 94.69 185 ASP A N 1
ATOM 1508 C CA . ASP A 1 185 ? -14.525 12.474 7.944 1.00 94.69 185 ASP A CA 1
ATOM 1509 C C . ASP A 1 185 ? -13.517 13.613 7.752 1.00 94.69 185 ASP A C 1
ATOM 1511 O O . ASP A 1 185 ? -13.056 14.258 8.692 1.00 94.69 185 ASP A O 1
ATOM 1515 N N . GLY A 1 186 ? -13.149 13.847 6.490 1.00 93.31 186 GLY A N 1
ATOM 1516 C CA . GLY A 1 186 ? -12.143 14.838 6.105 1.00 93.31 186 GLY A CA 1
ATOM 1517 C C . GLY A 1 186 ? -10.689 14.381 6.273 1.00 93.31 186 GLY A C 1
ATOM 1518 O O . GLY A 1 186 ? -9.788 15.099 5.836 1.00 93.31 186 GLY A O 1
ATOM 1519 N N . LYS A 1 187 ? -10.430 13.191 6.836 1.00 96.69 187 LYS A N 1
ATOM 1520 C CA . LYS A 1 187 ? -9.074 12.641 6.945 1.00 96.69 187 LYS A CA 1
ATOM 1521 C C . LYS A 1 187 ? -8.713 11.829 5.709 1.00 96.69 187 LYS A C 1
ATOM 1523 O O . LYS A 1 187 ? -9.417 10.914 5.292 1.00 96.69 187 LYS A O 1
ATOM 1528 N N . SER A 1 188 ? -7.570 12.166 5.129 1.00 96.94 188 SER A N 1
ATOM 1529 C CA . SER A 1 188 ? -6.952 11.393 4.059 1.00 96.94 188 SER A CA 1
ATOM 1530 C C . SER A 1 188 ? -5.442 11.551 4.145 1.00 96.94 188 SER A C 1
ATOM 1532 O O . SER A 1 188 ? -4.952 12.634 4.470 1.00 96.94 188 SER A O 1
ATOM 1534 N N . PHE A 1 189 ? -4.712 10.480 3.860 1.00 97.38 189 PHE A N 1
ATOM 1535 C CA . PHE A 1 189 ? -3.267 10.437 4.053 1.00 97.38 189 PHE A CA 1
ATOM 1536 C C . PHE A 1 189 ? -2.563 9.894 2.816 1.00 97.38 189 PHE A C 1
ATOM 1538 O O . PHE A 1 189 ? -3.050 8.966 2.174 1.00 97.38 189 PHE A O 1
ATOM 1545 N N . THR A 1 190 ? -1.413 10.474 2.480 1.00 95.12 190 THR A N 1
ATOM 1546 C CA . THR A 1 190 ? -0.464 9.885 1.528 1.00 95.12 190 THR A CA 1
ATOM 1547 C C . THR A 1 190 ? 0.442 8.889 2.247 1.00 95.12 190 THR A C 1
ATOM 1549 O O . THR A 1 190 ? 0.758 9.084 3.420 1.00 95.12 190 THR A O 1
ATOM 1552 N N . GLY A 1 191 ? 0.920 7.869 1.535 1.00 94.25 191 GLY A N 1
ATOM 1553 C CA . GLY A 1 191 ? 1.775 6.830 2.119 1.00 94.25 191 GLY A CA 1
ATOM 1554 C C . GLY A 1 191 ? 0.982 5.711 2.809 1.00 94.25 191 GLY A C 1
ATOM 1555 O O . GLY A 1 191 ? -0.219 5.576 2.563 1.00 94.25 191 GLY A O 1
ATOM 1556 N N . PRO A 1 192 ? 1.647 4.858 3.611 1.00 95.88 192 PRO A N 1
ATOM 1557 C CA . PRO A 1 192 ? 0.993 3.735 4.266 1.00 95.88 192 PRO A CA 1
ATOM 1558 C C . PRO A 1 192 ? 0.037 4.208 5.363 1.00 95.88 192 PRO A C 1
ATOM 1560 O O . PRO A 1 192 ? 0.329 5.149 6.108 1.00 95.88 192 PRO A O 1
ATOM 1563 N N . VAL A 1 193 ? -1.096 3.520 5.482 1.00 97.81 193 VAL A N 1
ATOM 1564 C CA . VAL A 1 193 ? -2.102 3.800 6.508 1.00 97.81 193 VAL A CA 1
ATOM 1565 C C . VAL A 1 193 ? -2.474 2.513 7.227 1.00 97.81 193 VAL A C 1
ATOM 1567 O O . VAL A 1 193 ? -2.883 1.544 6.587 1.00 97.81 193 VAL A O 1
ATOM 1570 N N . LEU A 1 194 ? -2.352 2.517 8.554 1.00 97.62 194 LEU A N 1
ATOM 1571 C CA . LEU A 1 194 ? -2.951 1.513 9.422 1.00 97.62 194 LEU A CA 1
ATOM 1572 C C . LEU A 1 194 ? -4.449 1.782 9.497 1.00 97.62 194 LEU A C 1
ATOM 1574 O O . LEU A 1 194 ? -4.879 2.845 9.953 1.00 97.62 194 LEU A O 1
ATOM 1578 N N . ILE A 1 195 ? -5.236 0.812 9.058 1.00 96.75 195 ILE A N 1
ATOM 1579 C CA . ILE A 1 195 ? -6.686 0.887 9.115 1.00 96.75 195 ILE A CA 1
ATOM 1580 C C . ILE A 1 195 ? -7.203 -0.156 10.096 1.00 96.75 195 ILE A C 1
ATOM 1582 O O . ILE A 1 195 ? -6.718 -1.288 10.108 1.00 96.75 195 ILE A O 1
ATOM 1586 N N . CYS A 1 196 ? -8.191 0.245 10.896 1.00 94.69 196 CYS A N 1
ATOM 1587 C CA . CYS A 1 196 ? -8.992 -0.667 11.696 1.00 94.69 196 CYS A CA 1
ATOM 1588 C C . CYS A 1 196 ? -10.473 -0.507 11.352 1.00 94.69 196 CYS A C 1
ATOM 1590 O O . CYS A 1 196 ? -11.041 0.560 11.594 1.00 94.69 196 CYS A O 1
ATOM 1592 N N . GLN A 1 197 ? -11.078 -1.558 10.802 1.00 91.25 197 GLN A N 1
ATOM 1593 C CA . GLN A 1 197 ? -12.516 -1.651 10.519 1.00 91.25 197 GLN A CA 1
ATOM 1594 C C . GLN A 1 197 ? -13.014 -3.070 10.863 1.00 91.25 197 GLN A C 1
ATOM 1596 O O . GLN A 1 197 ? -12.213 -3.960 11.119 1.00 91.25 197 GLN A O 1
ATOM 1601 N N . ASN A 1 198 ? -14.318 -3.315 10.876 1.00 85.44 198 ASN A N 1
ATOM 1602 C CA . ASN A 1 198 ? -14.860 -4.670 10.856 1.00 85.44 198 ASN A CA 1
ATOM 1603 C C . ASN A 1 198 ? -15.015 -5.134 9.415 1.00 85.44 198 ASN A C 1
ATOM 1605 O O . ASN A 1 198 ? -15.681 -4.486 8.602 1.00 85.44 198 ASN A O 1
ATOM 1609 N N . ILE A 1 199 ? -14.432 -6.293 9.129 1.00 77.25 199 ILE A N 1
ATOM 1610 C CA . ILE A 1 199 ? -14.761 -7.053 7.930 1.00 77.25 199 ILE A CA 1
ATOM 1611 C C . ILE A 1 199 ? -16.000 -7.892 8.233 1.00 77.25 199 ILE A C 1
ATOM 1613 O O . ILE A 1 199 ? -16.155 -8.440 9.323 1.00 77.25 199 ILE A O 1
ATOM 1617 N N . SER A 1 200 ? -16.925 -7.941 7.289 1.00 71.94 200 SER A N 1
ATOM 1618 C CA . SER A 1 200 ? -18.129 -8.751 7.407 1.00 71.94 200 SER A CA 1
ATOM 1619 C C . SER A 1 200 ? -18.591 -9.116 6.016 1.00 71.94 200 SER A C 1
ATOM 1621 O O . SER A 1 200 ? -18.514 -8.315 5.087 1.00 71.94 200 SER A O 1
ATOM 1623 N N . ASP A 1 201 ? -19.089 -10.334 5.893 1.00 60.28 201 ASP A N 1
ATOM 1624 C CA . ASP A 1 201 ? -19.480 -10.902 4.605 1.00 60.28 201 ASP A CA 1
ATOM 1625 C C . ASP A 1 201 ? -20.867 -10.391 4.193 1.00 60.28 201 ASP A C 1
ATOM 1627 O O . ASP A 1 201 ? -21.297 -10.555 3.053 1.00 60.28 201 ASP A O 1
ATOM 1631 N N . ILE A 1 202 ? -21.562 -9.746 5.139 1.00 64.56 202 ILE A N 1
ATOM 1632 C CA . ILE A 1 202 ? -22.902 -9.180 4.985 1.00 64.56 202 ILE A CA 1
ATOM 1633 C C . ILE A 1 202 ? -22.867 -7.649 5.113 1.00 64.56 202 ILE A C 1
ATOM 1635 O O . ILE A 1 202 ? -23.556 -6.961 4.363 1.00 64.56 202 ILE A O 1
ATOM 1639 N N . ALA A 1 203 ? -22.085 -7.101 6.048 1.00 75.88 203 ALA A N 1
ATOM 1640 C CA . ALA A 1 203 ? -22.110 -5.676 6.379 1.00 75.88 203 ALA A CA 1
ATOM 1641 C C . ALA A 1 203 ? -20.775 -5.181 6.971 1.00 75.88 203 ALA A C 1
ATOM 1643 O O . ALA A 1 203 ? -20.673 -5.032 8.192 1.00 75.88 203 ALA A O 1
ATOM 1644 N N . PRO A 1 204 ? -19.726 -4.962 6.153 1.00 86.19 204 PRO A N 1
ATOM 1645 C CA . PRO A 1 204 ? -18.525 -4.277 6.622 1.00 86.19 204 PRO A CA 1
ATOM 1646 C C . PRO A 1 204 ? -18.891 -2.865 7.091 1.00 86.19 204 PRO A C 1
ATOM 1648 O O . PRO A 1 204 ? -19.734 -2.206 6.483 1.00 86.19 204 PRO A O 1
ATOM 1651 N N . ASN A 1 205 ? -18.239 -2.384 8.149 1.00 89.44 205 ASN A N 1
ATOM 1652 C CA . ASN A 1 205 ? -18.528 -1.060 8.720 1.00 89.44 205 ASN A CA 1
ATOM 1653 C C . ASN A 1 205 ? -17.639 0.059 8.146 1.00 89.44 205 ASN A C 1
ATOM 1655 O O . ASN A 1 205 ? -17.659 1.182 8.646 1.00 89.44 205 ASN A O 1
ATOM 1659 N N . GLY A 1 206 ? -16.845 -0.236 7.113 1.00 92.38 206 GLY A N 1
ATOM 1660 C CA . GLY A 1 206 ? -15.918 0.716 6.517 1.00 92.38 206 GLY A CA 1
ATOM 1661 C C . GLY A 1 206 ? -15.725 0.519 5.015 1.00 92.38 206 GLY A C 1
ATOM 1662 O O . GLY A 1 206 ? -15.726 -0.604 4.509 1.00 92.38 206 GLY A O 1
ATOM 1663 N N . GLU A 1 207 ? -15.563 1.628 4.297 1.00 95.06 207 GLU A N 1
ATOM 1664 C CA . GLU A 1 207 ? -15.166 1.701 2.889 1.00 95.06 207 GLU A CA 1
ATOM 1665 C C . GLU A 1 207 ? -13.831 2.436 2.782 1.00 95.06 207 GLU A C 1
ATOM 1667 O O . GLU A 1 207 ? -13.717 3.615 3.130 1.00 95.06 207 GLU A O 1
ATOM 1672 N N . ILE A 1 208 ? -12.812 1.743 2.284 1.00 96.88 208 ILE A N 1
ATOM 1673 C CA . ILE A 1 208 ? -11.506 2.321 1.984 1.00 96.88 208 ILE A CA 1
ATOM 1674 C C . ILE A 1 208 ? -11.599 2.986 0.614 1.00 96.88 208 ILE A C 1
ATOM 1676 O O . ILE A 1 208 ? -11.995 2.343 -0.360 1.00 96.88 208 ILE A O 1
ATOM 1680 N N . SER A 1 209 ? -11.169 4.244 0.516 1.00 97.31 209 SER A N 1
ATOM 1681 C CA . SER A 1 209 ? -10.987 4.936 -0.761 1.00 97.31 209 SER A CA 1
ATOM 1682 C C . SER A 1 209 ? -9.520 5.273 -0.999 1.00 97.31 209 SER A C 1
ATOM 1684 O O . SER A 1 209 ? -8.845 5.815 -0.121 1.00 97.31 209 SER A O 1
ATOM 1686 N N . ILE A 1 210 ? -9.037 4.976 -2.205 1.00 96.88 210 ILE A N 1
ATOM 1687 C CA . ILE A 1 210 ? -7.721 5.367 -2.708 1.00 96.88 210 ILE A CA 1
ATOM 1688 C C . ILE A 1 210 ? -7.931 6.288 -3.905 1.00 96.88 210 ILE A C 1
ATOM 1690 O O . ILE A 1 210 ? -8.393 5.856 -4.963 1.00 96.88 210 ILE A O 1
ATOM 1694 N N . THR A 1 211 ? -7.583 7.562 -3.740 1.00 94.94 211 THR A N 1
ATOM 1695 C CA . THR A 1 211 ? -7.750 8.603 -4.764 1.00 94.94 211 THR A CA 1
ATOM 1696 C C . THR A 1 211 ? -6.386 9.069 -5.273 1.00 94.94 211 THR A C 1
ATOM 1698 O O . THR A 1 211 ? -5.506 9.379 -4.474 1.00 94.94 211 THR A O 1
ATOM 1701 N N . GLY A 1 212 ? -6.203 9.135 -6.594 1.00 84.69 212 GLY A N 1
ATOM 1702 C CA . GLY A 1 212 ? -4.948 9.516 -7.258 1.00 84.69 212 GLY A CA 1
ATOM 1703 C C . GLY A 1 212 ? -5.185 10.127 -8.645 1.00 84.69 212 GLY A C 1
ATOM 1704 O O . GLY A 1 212 ? -6.312 10.516 -8.943 1.00 84.69 212 GLY A O 1
ATOM 1705 N N . GLU A 1 213 ? -4.136 10.215 -9.474 1.00 69.44 213 GLU A N 1
ATOM 1706 C CA . GLU A 1 213 ? -4.178 10.862 -10.804 1.00 69.44 213 GLU A CA 1
ATOM 1707 C C . GLU A 1 213 ? -5.165 10.198 -11.777 1.00 69.44 213 GLU A C 1
ATOM 1709 O O . GLU A 1 213 ? -5.789 10.885 -12.580 1.00 69.44 213 GLU A O 1
ATOM 1714 N N . ASP A 1 214 ? -5.322 8.879 -11.706 1.00 69.00 214 ASP A N 1
ATOM 1715 C CA . ASP A 1 214 ? -6.139 8.118 -12.649 1.00 69.00 214 ASP A CA 1
ATOM 1716 C C . ASP A 1 214 ? -7.607 8.020 -12.207 1.00 69.00 214 ASP A C 1
ATOM 1718 O O . ASP A 1 214 ? -8.464 8.748 -12.709 1.00 69.00 214 ASP A O 1
ATOM 1722 N N . ARG A 1 215 ? -7.944 7.108 -11.286 1.00 82.88 215 ARG A N 1
ATOM 1723 C CA . ARG A 1 215 ? -9.337 6.915 -10.843 1.00 82.88 215 ARG A CA 1
ATOM 1724 C C . ARG A 1 215 ? -9.412 6.470 -9.394 1.00 82.88 215 ARG A C 1
ATOM 1726 O O . ARG A 1 215 ? -8.650 5.594 -8.982 1.00 82.88 215 ARG A O 1
ATOM 1733 N N . GLU A 1 216 ? -10.401 6.992 -8.678 1.00 92.50 216 GLU A N 1
ATOM 1734 C CA . GLU A 1 216 ? -10.751 6.542 -7.334 1.00 92.50 216 GLU A CA 1
ATOM 1735 C C . GLU A 1 216 ? -11.078 5.038 -7.312 1.00 92.50 216 GLU A C 1
ATOM 1737 O O . GLU A 1 216 ? -11.836 4.530 -8.144 1.00 92.50 216 GLU A O 1
ATOM 1742 N N . LEU A 1 217 ? -10.479 4.326 -6.361 1.00 94.94 217 LEU A N 1
ATOM 1743 C CA . LEU A 1 217 ? -10.808 2.947 -6.022 1.00 94.94 217 LEU A CA 1
ATOM 1744 C C . LEU A 1 217 ? -11.473 2.939 -4.648 1.00 94.94 217 LEU A C 1
ATOM 1746 O O . LEU A 1 217 ? -10.854 3.373 -3.682 1.00 94.94 217 LEU A O 1
ATOM 1750 N N . LYS A 1 218 ? -12.691 2.403 -4.572 1.00 95.56 218 LYS A N 1
ATOM 1751 C CA . LYS A 1 218 ? -13.444 2.209 -3.331 1.00 95.56 218 LYS A CA 1
ATOM 1752 C C . LYS A 1 218 ? -13.693 0.734 -3.100 1.00 95.56 218 LYS A C 1
ATOM 1754 O O . LYS A 1 218 ? -14.079 0.038 -4.039 1.00 95.56 218 LYS A O 1
ATOM 1759 N N . PHE A 1 219 ? -13.455 0.261 -1.885 1.00 94.12 219 PHE A N 1
ATOM 1760 C CA . PHE A 1 219 ? -13.682 -1.133 -1.535 1.00 94.12 219 PHE A CA 1
ATOM 1761 C C . PHE A 1 219 ? -13.786 -1.339 -0.026 1.00 94.12 219 PHE A C 1
ATOM 1763 O O . PHE A 1 219 ? -13.185 -0.615 0.765 1.00 94.12 219 PHE A O 1
ATOM 1770 N N . SER A 1 220 ? -14.490 -2.400 0.348 1.00 92.06 220 SER A N 1
ATOM 1771 C CA . SER A 1 220 ? -14.561 -2.906 1.713 1.00 92.06 220 SER A CA 1
ATOM 1772 C C . SER A 1 220 ? -14.026 -4.336 1.716 1.00 92.06 220 SER A C 1
ATOM 1774 O O . SER A 1 220 ? -14.648 -5.205 1.103 1.00 92.06 220 SER A O 1
ATOM 1776 N N . PRO A 1 221 ? -12.861 -4.595 2.332 1.00 89.81 221 PRO A N 1
ATOM 1777 C CA . PRO A 1 221 ? -12.406 -5.956 2.580 1.00 89.81 221 PRO A CA 1
ATOM 1778 C C . PRO A 1 221 ? -13.476 -6.795 3.295 1.00 89.81 221 PRO A C 1
ATOM 1780 O O . PRO A 1 221 ? -14.128 -6.309 4.221 1.00 89.81 221 PRO A O 1
ATOM 1783 N N . PHE A 1 222 ? -13.632 -8.050 2.880 1.00 85.00 222 PHE A N 1
ATOM 1784 C CA . PHE A 1 222 ? -14.547 -9.018 3.494 1.00 85.00 222 PHE A CA 1
ATOM 1785 C C . PHE A 1 222 ? -13.898 -10.401 3.556 1.00 85.00 222 PHE A C 1
ATOM 1787 O O . PHE A 1 222 ? -12.868 -10.630 2.915 1.00 85.00 222 PHE A O 1
ATOM 1794 N N . VAL A 1 223 ? -14.471 -11.315 4.335 1.00 80.88 223 VAL A N 1
ATOM 1795 C CA . VAL A 1 223 ? -13.966 -12.680 4.463 1.00 80.88 223 VAL A CA 1
ATOM 1796 C C . VAL A 1 223 ? -14.779 -13.595 3.558 1.00 80.88 223 VAL A C 1
ATOM 1798 O O . VAL A 1 223 ? -15.973 -13.447 3.329 1.00 80.88 223 VAL A O 1
ATOM 1801 N N . SER A 1 224 ? -14.125 -14.558 2.940 1.00 77.69 224 SER A N 1
ATOM 1802 C CA . SER A 1 224 ? -14.852 -15.579 2.208 1.00 77.69 224 SER A CA 1
ATOM 1803 C C . SER A 1 224 ? -15.476 -16.562 3.198 1.00 77.69 224 SER A C 1
ATOM 1805 O O . SER A 1 224 ? -14.770 -17.283 3.901 1.00 77.69 224 SER A O 1
ATOM 1807 N N . LEU A 1 225 ? -16.808 -16.678 3.187 1.00 74.38 225 LEU A N 1
ATOM 1808 C CA . LEU A 1 225 ? -17.545 -17.701 3.950 1.00 74.38 225 LEU A CA 1
ATOM 1809 C C . LEU A 1 225 ? -17.137 -19.145 3.605 1.00 74.38 225 LEU A C 1
ATOM 1811 O O . LEU A 1 225 ? -17.501 -20.080 4.316 1.00 74.38 225 LEU A O 1
ATOM 1815 N N . LYS A 1 226 ? -16.438 -19.355 2.483 1.00 79.69 226 LYS A N 1
ATOM 1816 C CA . LYS A 1 226 ? -16.055 -20.682 1.996 1.00 79.69 226 LYS A CA 1
ATOM 1817 C C . LYS A 1 226 ? -14.771 -21.199 2.647 1.00 79.69 226 LYS A C 1
ATOM 1819 O O . LYS A 1 226 ? -14.686 -22.387 2.945 1.00 79.69 226 LYS A O 1
ATOM 1824 N N . ASP A 1 227 ? -13.775 -20.335 2.796 1.00 78.31 227 ASP A N 1
ATOM 1825 C CA . ASP A 1 227 ? -12.398 -20.699 3.157 1.00 78.31 227 ASP A CA 1
ATOM 1826 C C . ASP A 1 227 ? -11.756 -19.754 4.186 1.00 78.31 227 ASP A C 1
ATOM 1828 O O . ASP A 1 227 ? -10.653 -20.029 4.653 1.00 78.31 227 ASP A O 1
ATOM 1832 N N . GLY A 1 228 ? -12.449 -18.693 4.607 1.00 73.94 228 GLY A N 1
ATOM 1833 C CA . GLY A 1 228 ? -11.952 -17.743 5.602 1.00 73.94 228 GLY A CA 1
ATOM 1834 C C . GLY A 1 228 ? -10.902 -16.771 5.060 1.00 73.94 228 GLY A C 1
ATOM 1835 O O . GLY A 1 228 ? -10.279 -16.053 5.841 1.00 73.94 228 GLY A O 1
ATOM 1836 N N . GLU A 1 229 ? -10.678 -16.737 3.744 1.00 81.38 229 GLU A N 1
ATOM 1837 C CA . GLU A 1 229 ? -9.679 -15.857 3.143 1.00 81.38 229 GLU A CA 1
ATOM 1838 C C . GLU A 1 229 ? -10.167 -14.408 3.047 1.00 81.38 229 GLU A C 1
ATOM 1840 O O . GLU A 1 229 ? -11.339 -14.140 2.783 1.00 81.38 229 GLU A O 1
ATOM 1845 N N . LEU A 1 230 ? -9.241 -13.458 3.214 1.00 85.88 230 LEU A N 1
ATOM 1846 C CA . LEU A 1 230 ? -9.508 -12.044 2.969 1.00 85.88 230 LEU A CA 1
ATOM 1847 C C . LEU A 1 230 ? -9.675 -11.801 1.467 1.00 85.88 230 LEU A C 1
ATOM 1849 O O . LEU A 1 230 ? -8.718 -11.933 0.695 1.00 85.88 230 LEU A O 1
ATOM 1853 N N . ILE A 1 231 ? -10.866 -11.366 1.073 1.00 88.56 231 ILE A N 1
ATOM 1854 C CA . ILE A 1 231 ? -11.178 -10.994 -0.300 1.00 88.56 231 ILE A CA 1
ATOM 1855 C C . ILE A 1 231 ? -10.990 -9.489 -0.485 1.00 88.56 231 ILE A C 1
ATOM 1857 O O . ILE A 1 231 ? -11.489 -8.659 0.278 1.00 88.56 231 ILE A O 1
ATOM 1861 N N . LEU A 1 232 ? -10.251 -9.149 -1.539 1.00 92.06 232 LEU A N 1
ATOM 1862 C CA . LEU A 1 232 ? -9.947 -7.791 -1.975 1.00 92.06 232 LEU A CA 1
ATOM 1863 C C . LEU A 1 232 ? -10.301 -7.654 -3.461 1.00 92.06 232 LEU A C 1
ATOM 1865 O O . LEU A 1 232 ? -10.306 -8.659 -4.176 1.00 92.06 232 LEU A O 1
ATOM 1869 N N . PRO A 1 233 ? -10.575 -6.435 -3.956 1.00 93.12 233 PRO A N 1
ATOM 1870 C CA . PRO A 1 233 ? -10.769 -6.224 -5.385 1.00 93.12 233 PRO A CA 1
ATOM 1871 C C . PRO A 1 233 ? -9.495 -6.568 -6.167 1.00 93.12 233 PRO A C 1
ATOM 1873 O O . PRO A 1 233 ? -8.376 -6.432 -5.668 1.00 93.12 233 PRO A O 1
ATOM 1876 N N . ASP A 1 234 ? -9.663 -6.946 -7.433 1.00 92.12 234 ASP A N 1
ATOM 1877 C CA . ASP A 1 234 ? -8.568 -7.310 -8.334 1.00 92.12 234 ASP A CA 1
ATOM 1878 C C . ASP A 1 234 ? -7.508 -6.206 -8.488 1.00 92.12 234 ASP A C 1
ATOM 1880 O O . ASP A 1 234 ? -6.367 -6.489 -8.845 1.00 92.12 234 ASP A O 1
ATOM 1884 N N . GLU A 1 235 ? -7.854 -4.944 -8.251 1.00 93.69 235 GLU A N 1
ATOM 1885 C CA . GLU A 1 235 ? -6.950 -3.793 -8.276 1.00 93.69 235 GLU A CA 1
ATOM 1886 C C . GLU A 1 235 ? -6.003 -3.736 -7.066 1.00 93.69 235 GLU A C 1
ATOM 1888 O O . GLU A 1 235 ? -5.069 -2.934 -7.048 1.00 93.69 235 GLU A O 1
ATOM 1893 N N . VAL A 1 236 ? -6.189 -4.590 -6.062 1.00 94.50 236 VAL A N 1
ATOM 1894 C CA . VAL A 1 236 ? -5.385 -4.614 -4.838 1.00 94.50 236 VAL A CA 1
ATOM 1895 C C . VAL A 1 236 ? -4.632 -5.936 -4.747 1.00 94.50 236 VAL A C 1
ATOM 1897 O O . VAL A 1 236 ? -5.130 -7.000 -5.114 1.00 94.50 236 VAL A O 1
ATOM 1900 N N . TYR A 1 237 ? -3.376 -5.886 -4.316 1.00 93.44 237 TYR A N 1
ATOM 1901 C CA . TYR A 1 237 ? -2.651 -7.093 -3.934 1.00 93.44 237 TYR A CA 1
ATOM 1902 C C . TYR A 1 237 ? -2.936 -7.417 -2.472 1.00 93.44 237 TYR A C 1
ATOM 1904 O O . TYR A 1 237 ? -2.626 -6.614 -1.592 1.00 93.44 237 TYR A O 1
ATOM 1912 N N . ASN A 1 238 ? -3.476 -8.609 -2.218 1.00 92.12 238 ASN A N 1
ATOM 1913 C CA . ASN A 1 238 ? -3.386 -9.216 -0.899 1.00 92.12 238 ASN A CA 1
ATOM 1914 C C . ASN A 1 238 ? -1.946 -9.710 -0.725 1.00 92.12 238 ASN A C 1
ATOM 1916 O O . ASN A 1 238 ? -1.556 -10.699 -1.341 1.00 92.12 238 ASN A O 1
ATOM 1920 N N . VAL A 1 239 ? -1.141 -9.002 0.065 1.00 88.19 239 VAL A N 1
ATOM 1921 C CA . VAL A 1 239 ? 0.259 -9.376 0.318 1.00 88.19 239 VAL A CA 1
ATOM 1922 C C . VAL A 1 239 ? 0.386 -10.169 1.620 1.00 88.19 239 VAL A C 1
ATOM 1924 O O . VAL A 1 239 ? 1.296 -9.967 2.427 1.00 88.19 239 VAL A O 1
ATOM 1927 N N . TYR A 1 240 ? -0.552 -11.097 1.823 1.00 75.00 240 TYR A N 1
ATOM 1928 C CA . TYR A 1 240 ? -0.461 -12.130 2.845 1.00 75.00 240 TYR A CA 1
ATOM 1929 C C . TYR A 1 240 ? 0.845 -12.919 2.657 1.00 75.00 240 TYR A C 1
ATOM 1931 O O . TYR A 1 240 ? 1.119 -13.436 1.576 1.00 75.00 240 TYR A O 1
ATOM 1939 N N . GLY A 1 241 ? 1.686 -12.966 3.693 1.00 71.38 241 GLY A N 1
ATOM 1940 C CA . GLY A 1 241 ? 3.023 -13.572 3.616 1.00 71.38 241 GLY A CA 1
ATOM 1941 C C . GLY A 1 241 ? 4.172 -12.604 3.305 1.00 71.38 241 GLY A C 1
ATOM 1942 O O . GLY A 1 241 ? 5.316 -13.042 3.232 1.00 71.38 241 GLY A O 1
ATOM 1943 N N . ALA A 1 242 ? 3.919 -11.293 3.196 1.00 76.75 242 ALA A N 1
ATOM 1944 C CA . ALA A 1 242 ? 4.992 -10.289 3.132 1.00 76.75 242 ALA A CA 1
ATOM 1945 C C . ALA A 1 242 ? 5.829 -10.188 4.421 1.00 76.75 242 ALA A C 1
ATOM 1947 O O . ALA A 1 242 ? 6.920 -9.615 4.415 1.00 76.75 242 ALA A O 1
ATOM 1948 N N . LEU A 1 243 ? 5.309 -10.735 5.520 1.00 85.81 243 LEU A N 1
ATOM 1949 C CA . LEU A 1 243 ? 5.970 -10.812 6.813 1.00 85.81 243 LEU A CA 1
ATOM 1950 C C . LEU A 1 243 ? 6.839 -12.068 6.891 1.00 85.81 243 LEU A C 1
ATOM 1952 O O . LEU A 1 243 ? 6.334 -13.185 6.762 1.00 85.81 243 LEU A O 1
ATOM 1956 N N . ASP A 1 244 ? 8.130 -11.904 7.183 1.00 88.75 244 ASP A N 1
ATOM 1957 C CA . ASP A 1 244 ? 8.988 -13.036 7.533 1.00 88.75 244 ASP A CA 1
ATOM 1958 C C . ASP A 1 244 ? 8.660 -13.515 8.951 1.00 88.75 244 ASP A C 1
ATOM 1960 O O . ASP A 1 244 ? 9.272 -13.106 9.940 1.00 88.75 244 ASP A O 1
ATOM 1964 N N . MET A 1 245 ? 7.674 -14.406 9.048 1.00 90.81 245 MET A N 1
ATOM 1965 C CA . MET A 1 245 ? 7.188 -14.943 10.320 1.00 90.81 245 MET A CA 1
ATOM 1966 C C . MET A 1 245 ? 8.267 -15.681 11.127 1.00 90.81 245 MET A C 1
ATOM 1968 O O . MET A 1 245 ? 8.063 -15.934 12.310 1.00 90.81 245 MET A O 1
ATOM 1972 N N . LYS A 1 246 ? 9.440 -15.987 10.551 1.00 91.75 246 LYS A N 1
ATOM 1973 C CA . LYS A 1 246 ? 10.582 -16.522 11.313 1.00 91.75 246 LYS A CA 1
ATOM 1974 C C . LYS A 1 246 ? 11.200 -15.488 12.258 1.00 91.75 246 LYS A C 1
ATOM 1976 O O . LYS A 1 246 ? 11.841 -15.878 13.229 1.00 91.75 246 LYS A O 1
ATOM 1981 N N . LYS A 1 247 ? 11.024 -14.194 11.977 1.00 92.00 247 LYS A N 1
ATOM 1982 C CA . LYS A 1 247 ? 11.486 -13.070 12.810 1.00 92.00 247 LYS A CA 1
ATOM 1983 C C . LYS A 1 247 ? 10.395 -12.529 13.740 1.00 92.00 247 LYS A C 1
ATOM 1985 O O . LYS A 1 247 ? 10.620 -11.540 14.432 1.00 92.00 247 LYS A O 1
ATOM 1990 N N . TYR A 1 248 ? 9.206 -13.130 13.724 1.00 93.81 248 TYR A N 1
ATOM 1991 C CA . TYR A 1 248 ? 8.086 -12.692 14.544 1.00 93.81 248 TYR A CA 1
ATOM 1992 C C . TYR A 1 248 ? 8.365 -12.931 16.033 1.00 93.81 248 TYR A C 1
ATOM 1994 O O . TYR A 1 248 ? 8.689 -14.043 16.446 1.00 93.81 248 TYR A O 1
ATOM 2002 N N . ASP A 1 249 ? 8.173 -11.888 16.837 1.00 92.75 249 ASP A N 1
ATOM 2003 C CA . ASP A 1 249 ? 8.168 -11.958 18.296 1.00 92.75 249 ASP A CA 1
ATOM 2004 C C . ASP A 1 249 ? 6.952 -11.192 18.820 1.00 92.75 249 ASP A C 1
ATOM 2006 O O . ASP A 1 249 ? 6.861 -9.975 18.662 1.00 92.75 249 ASP A O 1
ATOM 2010 N N . LYS A 1 250 ? 6.039 -11.915 19.476 1.00 91.81 250 LYS A N 1
ATOM 2011 C CA . LYS A 1 250 ? 4.798 -11.377 20.053 1.00 91.81 250 LYS A CA 1
ATOM 2012 C C . LYS A 1 250 ? 5.010 -10.340 21.165 1.00 91.81 250 LYS A C 1
ATOM 2014 O O . LYS A 1 250 ? 4.064 -9.686 21.584 1.00 91.81 250 LYS A O 1
ATOM 2019 N N . ASN A 1 251 ? 6.226 -10.237 21.702 1.00 92.94 251 ASN A N 1
ATOM 2020 C CA . ASN A 1 251 ? 6.575 -9.244 22.719 1.00 92.94 251 ASN A CA 1
ATOM 2021 C C . ASN A 1 251 ? 7.297 -8.029 22.124 1.00 92.94 251 ASN A C 1
ATOM 2023 O O . ASN A 1 251 ? 7.548 -7.056 22.836 1.00 92.94 251 ASN A O 1
ATOM 2027 N N . ASN A 1 252 ? 7.638 -8.078 20.835 1.00 94.94 252 ASN A N 1
ATOM 2028 C CA . ASN A 1 252 ? 8.244 -6.969 20.121 1.00 94.94 252 ASN A CA 1
ATOM 2029 C C . ASN A 1 252 ? 7.149 -6.164 19.422 1.00 94.94 252 ASN A C 1
AT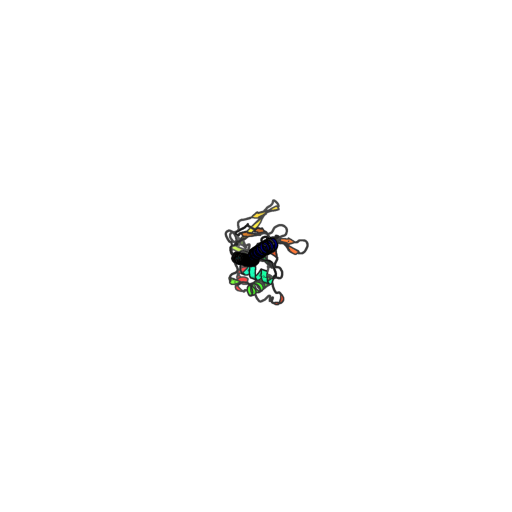OM 2031 O O . ASN A 1 252 ? 6.800 -6.435 18.276 1.00 94.94 252 ASN A O 1
ATOM 2035 N N . TYR A 1 253 ? 6.583 -5.199 20.134 1.00 95.12 253 TYR A N 1
ATOM 2036 C CA . TYR A 1 253 ? 5.577 -4.271 19.629 1.00 95.12 253 TYR A CA 1
ATOM 2037 C C . TYR A 1 253 ? 5.861 -2.864 20.154 1.00 95.12 253 TYR A C 1
ATOM 2039 O O . TYR A 1 253 ? 6.593 -2.678 21.131 1.00 95.12 253 TYR A O 1
ATOM 2047 N N . ASP A 1 254 ? 5.289 -1.861 19.496 1.00 95.38 254 ASP A N 1
ATOM 2048 C CA . ASP A 1 254 ? 5.403 -0.482 19.953 1.00 95.38 254 ASP A CA 1
ATOM 2049 C C . ASP A 1 254 ? 4.480 -0.230 21.156 1.00 95.38 254 ASP A C 1
ATOM 2051 O O . ASP A 1 254 ? 3.263 -0.405 21.068 1.00 95.38 254 ASP A O 1
ATOM 2055 N N . LYS A 1 255 ? 5.064 0.121 22.307 1.00 95.00 255 LYS A N 1
ATOM 2056 C CA . LYS A 1 255 ? 4.321 0.263 23.568 1.00 95.00 255 LYS A CA 1
ATOM 2057 C C . LYS A 1 255 ? 3.448 1.510 23.602 1.00 95.00 255 LYS A C 1
ATOM 2059 O O . LYS A 1 255 ? 2.389 1.469 24.226 1.00 95.00 255 LYS A O 1
ATOM 2064 N N . ASP A 1 256 ? 3.882 2.590 22.965 1.00 94.81 256 ASP A N 1
ATOM 2065 C CA . ASP A 1 256 ? 3.135 3.843 22.967 1.00 94.81 256 ASP A CA 1
ATOM 2066 C C . ASP A 1 256 ? 1.898 3.690 22.085 1.00 94.81 256 ASP A C 1
ATOM 2068 O O . ASP A 1 256 ? 0.786 3.971 22.535 1.00 94.81 256 ASP A O 1
ATOM 2072 N N . LEU A 1 257 ? 2.062 3.089 20.901 1.00 94.94 257 LEU A N 1
ATOM 2073 C CA . LEU A 1 257 ? 0.941 2.736 20.033 1.00 94.94 257 LEU A CA 1
ATOM 2074 C C . LEU A 1 257 ? -0.002 1.706 20.676 1.00 94.94 257 LEU A C 1
ATOM 2076 O O . LEU A 1 257 ? -1.220 1.810 20.532 1.00 94.94 257 LEU A O 1
ATOM 2080 N N . PHE A 1 258 ? 0.540 0.727 21.410 1.00 95.94 258 PHE A N 1
ATOM 2081 C CA . PHE A 1 258 ? -0.274 -0.218 22.178 1.00 95.94 258 PHE A CA 1
ATOM 2082 C C . PHE A 1 258 ? -1.157 0.504 23.192 1.00 95.94 258 PHE A C 1
ATOM 2084 O O . PHE A 1 258 ? -2.359 0.265 23.217 1.00 95.94 258 PHE A O 1
ATOM 2091 N N . ASN A 1 259 ? -0.589 1.405 23.997 1.00 95.12 259 ASN A N 1
ATOM 2092 C CA . ASN A 1 259 ? -1.353 2.153 24.994 1.00 95.12 259 ASN A CA 1
ATOM 2093 C C . ASN A 1 259 ? -2.376 3.101 24.349 1.00 95.12 259 ASN A C 1
ATOM 2095 O O . ASN A 1 259 ? -3.483 3.229 24.868 1.00 95.12 259 ASN A O 1
ATOM 2099 N N . GLU A 1 260 ? -2.030 3.725 23.218 1.00 94.00 260 GLU A N 1
ATOM 2100 C CA . GLU A 1 260 ? -2.939 4.574 22.439 1.00 94.00 260 GLU A CA 1
ATOM 2101 C C . GLU A 1 260 ? -4.167 3.788 21.969 1.00 94.00 260 GLU A C 1
ATOM 2103 O O . GLU A 1 260 ? -5.294 4.190 22.244 1.00 94.00 260 GLU A O 1
ATOM 2108 N N . ILE A 1 261 ? -3.969 2.647 21.299 1.00 94.44 261 ILE A N 1
ATOM 2109 C CA . ILE A 1 261 ? -5.081 1.854 20.756 1.00 94.44 261 ILE A CA 1
ATOM 2110 C C . ILE A 1 261 ? -5.858 1.156 21.874 1.00 94.44 261 ILE A C 1
ATOM 2112 O O . ILE A 1 261 ? -7.088 1.132 21.845 1.00 94.44 261 ILE A O 1
ATOM 2116 N N . LYS A 1 262 ? -5.161 0.641 22.895 1.00 94.19 262 LYS A N 1
ATOM 2117 C CA . LYS A 1 262 ? -5.776 0.016 24.071 1.00 94.19 262 LYS A CA 1
ATOM 2118 C C . LYS A 1 262 ? -6.746 0.961 24.779 1.00 94.19 262 LYS A C 1
ATOM 2120 O O . LYS A 1 262 ? -7.748 0.495 25.307 1.00 94.19 262 LYS A O 1
ATOM 2125 N N . ALA A 1 263 ? -6.495 2.272 24.773 1.00 92.19 263 ALA A N 1
ATOM 2126 C CA . ALA A 1 263 ? -7.401 3.245 25.383 1.00 92.19 263 ALA A CA 1
ATOM 2127 C C . ALA A 1 263 ? -8.807 3.253 24.750 1.00 92.19 263 ALA A C 1
ATOM 2129 O O . ALA A 1 263 ? -9.752 3.697 25.399 1.00 92.19 263 ALA A O 1
ATOM 2130 N N . TYR A 1 264 ? -8.945 2.746 23.519 1.00 91.50 264 TYR A N 1
ATOM 2131 C CA . TYR A 1 264 ? -10.219 2.608 22.811 1.00 91.50 264 TYR A CA 1
ATOM 2132 C C . TYR A 1 264 ? -10.865 1.226 22.967 1.00 91.50 264 TYR A C 1
ATOM 2134 O O . TYR A 1 264 ? -11.961 1.007 22.451 1.00 91.50 264 TYR A O 1
ATOM 2142 N N . PHE A 1 265 ? -10.216 0.275 23.640 1.00 87.25 265 PHE A N 1
ATOM 2143 C CA . PHE A 1 265 ? -10.853 -1.000 23.959 1.00 87.25 265 PHE A CA 1
ATOM 2144 C C . PHE A 1 265 ? -11.829 -0.744 25.107 1.00 87.25 265 PHE A C 1
ATOM 2146 O O . PHE A 1 265 ? -11.524 0.035 26.012 1.00 87.25 265 PHE A O 1
ATOM 2153 N N . TYR A 1 266 ? -13.019 -1.351 25.057 1.00 67.25 266 TYR A N 1
ATOM 2154 C CA . TYR A 1 266 ? -14.023 -1.185 26.107 1.00 67.25 266 TYR A CA 1
ATOM 2155 C C . TYR A 1 266 ? -13.410 -1.542 27.468 1.00 67.25 266 TYR A C 1
ATOM 2157 O O . TYR A 1 266 ? -13.166 -2.709 27.770 1.00 67.25 266 TYR A O 1
ATOM 2165 N N . ASN A 1 267 ? -13.154 -0.517 28.283 1.00 53.44 267 ASN A N 1
ATOM 2166 C CA . ASN A 1 267 ? -12.817 -0.690 29.686 1.00 53.44 267 ASN A CA 1
ATOM 2167 C C . ASN A 1 267 ? -14.126 -1.033 30.403 1.00 53.44 267 ASN A C 1
ATOM 2169 O O . ASN A 1 267 ? -14.911 -0.132 30.701 1.00 53.44 267 ASN A O 1
ATOM 2173 N N . TYR A 1 268 ? -14.391 -2.326 30.586 1.00 45.91 268 TYR A N 1
ATOM 2174 C CA . TYR A 1 268 ? -15.400 -2.795 31.539 1.00 45.91 268 TYR A CA 1
ATOM 2175 C C . TYR A 1 268 ? -14.939 -2.544 32.977 1.00 45.91 268 TYR A C 1
ATOM 2177 O O . TYR A 1 268 ? -13.735 -2.752 33.257 1.00 45.91 268 TYR A O 1
#

Secondary structure (DSSP, 8-state):
--HHHHHHHHHHHHHHHHHHHHHHHHHHHHHHHHHHHHHHHHHHHHHHHHHHHHHHHHHHHHHHHHHHHHTTB-HHHHHHHHHHT--TT-TT--EEEEEEEE-SSHHHHHHHHHHHHHHHHHH--GGG-EEEE-EEE-TTT--EEE---EEEEEEESBTT-EEEEEEEEE-TTS-EEE---TTTTT--EES-EEEEE---SS--SEEEEEE-SS--EEE--EE-TTT-PEE--TTEEE-TT-S-GGG--TT-S-HHHHHHHHTTS---

Sequence (268 aa):
MNKKQFMILIICVLLIALAVVSFVYIRQTNLLIEEARRIKYLEDQLRETEREKNEIEEAKRKDEKDDEESKKYSDLYVAMADKLGISLKSDRKKAMVVPLGSAYDEETLKEVLSKLKLWSSEYYDVNDINKLLVLAKDEEANNTYLMAQEFYIVIPKYRAAKVSLKELELLDTGKLSPVKNDFLDGKSFTGPVLICQNISDIAPNGEISITGEDRELKFSPFVSLKDGELILPDEVYNVYGALDMKKYDKNNYDKDLFNEIKAYFYNY

Foldseek 3Di:
DDPVVVVVVVVVVVVVVVVVVVVVVVVVVVVVVVVVVVVVVVVVVVVVVVVVVVVVVVVVVVVVVVVVVQVFFDPLLVVLCVVVVHDLPPPLAWKEKEWLFWDQDLLSLLSSQLLVLLVCVVGHPPVPAAEDFQWDADPVVRAIAGPFTTKMKIFTGGQPKKKFKFFWDQDPVLDIDTDDDPSGPPDIDGGIHIYTWHAEPRTTGMWMWIDDDPDIDIDGWHADPPPRDTDDPPNYHHPYPSGPCVPGDSNPGDPVVSVVNNSNRDPD

Radius of gyration: 39.13 Å; chains: 1; bounding box: 88×36×136 Å